Protein AF-A0A534DN62-F1 (afdb_monomer)

Nearest PDB structures (foldseek):
  4f5l-assembly1_B  TM=9.785E-01  e=8.908E-20  Escherichia coli K-12
  8e9c-assembly1_B  TM=9.555E-01  e=5.306E-19  Escherichia coli
  1asg-assembly1_A-2  TM=9.531E-01  e=4.978E-19  Escherichia coli
  1g4v-assembly1_A-2  TM=9.781E-01  e=1.471E-18  Escherichia coli
  2d63-assembly1_A  TM=9.484E-01  e=1.003E-18  Escherichia coli

Sequence (244 aa):
MGAATRRVLPFRRNSAERRAGRRSPRLAALRKQRGVSGMFERLETVIPDPILGLMAAFRADPDPRKVDLGVGVYRDDRGETPVLNAVREAERAVLAHQTTKTYVAASGNAAFNEAIERLVLGDQHEARVTARVRTVQAPGGCGALRLGAELIRAAAPDSVVHVSTPTWANHTPLLAGSGLRLERYPYFDPATGGVQFGHMMAALERLPARSVVLLHASCHNPTGADLSQDEWRKLLALVQRRGL

pLDDT: mean 87.13, std 18.83, range [34.72, 98.75]

Structure (mmCIF, N/CA/C/O backbone):
data_AF-A0A534DN62-F1
#
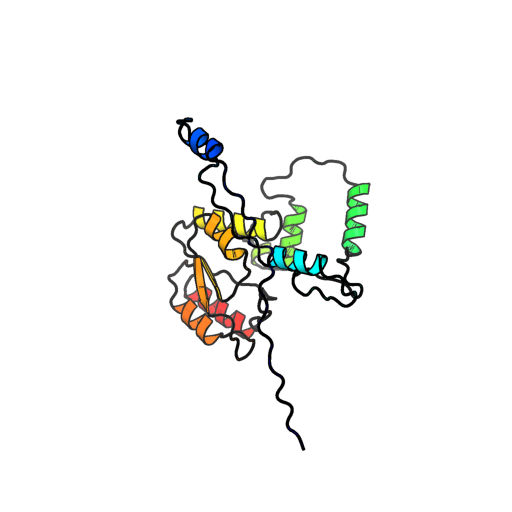_entry.id   AF-A0A534DN62-F1
#
loop_
_atom_site.group_PDB
_atom_site.id
_atom_site.type_symbol
_atom_site.label_atom_id
_atom_site.label_alt_id
_atom_site.label_comp_id
_atom_site.label_asym_id
_atom_site.label_entity_id
_atom_site.label_seq_id
_atom_site.pdbx_PDB_ins_code
_atom_site.Cartn_x
_atom_site.Cartn_y
_atom_site.Cartn_z
_atom_site.occupancy
_atom_site.B_iso_or_equiv
_atom_site.auth_seq_id
_atom_site.auth_comp_id
_atom_site.auth_asym_id
_atom_site.auth_atom_id
_atom_site.pdbx_PDB_model_num
ATOM 1 N N . MET A 1 1 ? 10.958 -59.336 20.291 1.00 41.91 1 MET A N 1
ATOM 2 C CA . MET A 1 1 ? 11.125 -58.443 19.120 1.00 41.91 1 MET A CA 1
ATOM 3 C C . MET A 1 1 ? 10.429 -57.135 19.474 1.00 41.91 1 MET A C 1
ATOM 5 O O . MET A 1 1 ? 9.217 -57.107 19.478 1.00 41.91 1 MET A O 1
ATOM 9 N N . GLY A 1 2 ? 11.050 -56.090 20.010 1.00 35.78 2 GLY A N 1
ATOM 10 C CA . GLY A 1 2 ? 12.324 -55.463 19.664 1.00 35.78 2 GLY A CA 1
ATOM 11 C C . GLY A 1 2 ? 12.028 -54.001 19.295 1.00 35.78 2 GLY A C 1
ATOM 12 O O . GLY A 1 2 ? 12.198 -53.619 18.146 1.00 35.78 2 GLY A O 1
ATOM 13 N N . ALA A 1 3 ? 11.474 -53.229 20.240 1.00 36.41 3 ALA A N 1
ATOM 14 C CA . ALA A 1 3 ? 11.080 -51.834 20.049 1.00 36.41 3 ALA A CA 1
ATOM 15 C C . ALA A 1 3 ? 12.319 -50.922 20.054 1.00 36.41 3 ALA A C 1
ATOM 17 O O . ALA A 1 3 ? 13.006 -50.806 21.067 1.00 36.41 3 ALA A O 1
ATOM 18 N N . ALA A 1 4 ? 12.613 -50.284 18.920 1.00 37.09 4 ALA A N 1
ATOM 19 C CA . ALA A 1 4 ? 13.722 -49.345 18.785 1.00 37.09 4 ALA A CA 1
ATOM 20 C C . ALA A 1 4 ? 13.261 -47.915 19.112 1.00 37.09 4 ALA A C 1
ATOM 22 O O . ALA A 1 4 ? 12.704 -47.203 18.278 1.00 37.0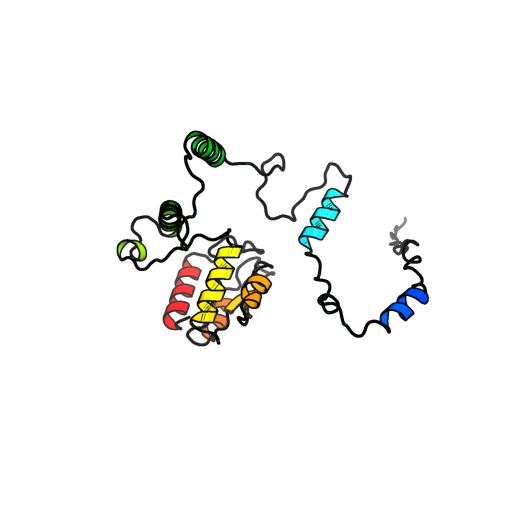9 4 ALA A O 1
ATOM 23 N N . THR A 1 5 ? 13.520 -47.484 20.342 1.00 39.41 5 THR A N 1
ATOM 24 C CA . THR A 1 5 ? 13.453 -46.088 20.781 1.00 39.41 5 THR A CA 1
ATOM 25 C C . THR A 1 5 ? 14.612 -45.296 20.165 1.00 39.41 5 THR A C 1
ATOM 27 O O . THR A 1 5 ? 15.773 -45.463 20.539 1.00 39.41 5 THR A O 1
ATOM 30 N N . ARG A 1 6 ? 14.325 -44.400 19.210 1.00 39.69 6 ARG A N 1
ATOM 31 C CA . ARG A 1 6 ? 15.310 -43.415 18.729 1.00 39.69 6 ARG A CA 1
ATOM 32 C C . ARG A 1 6 ? 15.545 -42.361 19.816 1.00 39.69 6 ARG A C 1
ATOM 34 O O . ARG A 1 6 ? 14.711 -41.490 20.040 1.00 39.69 6 ARG A O 1
ATOM 41 N N . ARG A 1 7 ? 16.701 -42.437 20.482 1.00 36.94 7 ARG A N 1
ATOM 42 C CA . ARG A 1 7 ? 17.241 -41.360 21.326 1.00 36.94 7 ARG A CA 1
ATOM 43 C C . ARG A 1 7 ? 17.578 -40.148 20.454 1.00 36.94 7 ARG A C 1
ATOM 45 O O . ARG A 1 7 ? 18.418 -40.244 19.563 1.00 36.94 7 ARG A O 1
ATOM 52 N N . VAL A 1 8 ? 16.961 -39.007 20.748 1.00 38.72 8 VAL A N 1
ATOM 53 C CA . VAL A 1 8 ? 17.403 -37.696 20.261 1.00 38.72 8 VAL A CA 1
ATOM 54 C C . VAL A 1 8 ? 18.691 -37.338 21.008 1.00 38.72 8 VAL A C 1
ATOM 56 O O . VAL A 1 8 ? 18.701 -37.232 22.234 1.00 38.72 8 VAL A O 1
ATOM 59 N N . LEU A 1 9 ? 19.797 -37.220 20.276 1.00 36.78 9 LEU A N 1
ATOM 60 C CA . LEU A 1 9 ? 21.080 -36.752 20.802 1.00 36.78 9 LEU A CA 1
ATOM 61 C C . LEU A 1 9 ? 20.993 -35.245 21.111 1.00 36.78 9 LEU A C 1
ATOM 63 O O . LEU A 1 9 ? 20.471 -34.497 20.282 1.00 36.78 9 LEU A O 1
ATOM 67 N N . PRO A 1 10 ? 21.517 -34.761 22.251 1.00 35.59 10 PRO A N 1
ATOM 68 C CA . PRO A 1 10 ? 21.567 -33.334 22.522 1.00 35.59 10 PRO A CA 1
ATOM 69 C C . PRO A 1 10 ? 22.575 -32.652 21.591 1.00 35.59 10 PRO A C 1
ATOM 71 O O . PRO A 1 10 ? 23.700 -33.120 21.395 1.00 35.59 10 PRO A O 1
ATOM 74 N N . PHE A 1 11 ? 22.153 -31.517 21.039 1.00 36.84 11 PHE A N 1
ATOM 75 C CA . PHE A 1 11 ? 22.944 -30.620 20.205 1.00 36.84 11 PHE A CA 1
ATOM 76 C C . PHE A 1 11 ? 24.218 -30.203 20.963 1.00 36.84 11 PHE A C 1
ATOM 78 O O . PHE A 1 11 ? 24.162 -29.464 21.950 1.00 36.84 11 PHE A O 1
ATOM 85 N N . ARG A 1 12 ? 25.389 -30.693 20.536 1.00 38.22 12 ARG A N 1
ATOM 86 C CA . ARG A 1 12 ? 26.675 -30.210 21.055 1.00 38.22 12 ARG A CA 1
ATOM 87 C C . ARG A 1 12 ? 26.867 -28.773 20.573 1.00 38.22 12 ARG A C 1
ATOM 89 O O . ARG A 1 12 ? 27.006 -28.539 19.376 1.00 38.22 12 ARG A O 1
ATOM 96 N N . ARG A 1 13 ? 26.892 -27.814 21.505 1.00 39.22 13 ARG A N 1
ATOM 97 C CA . ARG A 1 13 ? 27.340 -26.444 21.221 1.00 39.22 13 ARG A CA 1
ATOM 98 C C . ARG A 1 13 ? 28.751 -26.499 20.643 1.00 39.22 13 ARG A C 1
ATOM 100 O O . ARG A 1 13 ? 29.658 -27.063 21.253 1.00 39.22 13 ARG A O 1
ATOM 107 N N . ASN A 1 14 ? 28.899 -25.928 19.456 1.00 34.72 14 ASN A N 1
ATOM 108 C CA . ASN A 1 14 ? 30.157 -25.846 18.740 1.00 34.72 14 ASN A CA 1
ATOM 109 C C . ASN A 1 14 ? 31.134 -24.947 19.521 1.00 34.72 14 ASN A C 1
ATOM 111 O O . ASN A 1 14 ? 30.770 -23.869 19.987 1.00 34.72 14 ASN A O 1
ATOM 115 N N . SER A 1 15 ? 32.381 -25.383 19.665 1.00 42.16 15 SER A N 1
ATOM 116 C CA . SER A 1 15 ? 33.434 -24.791 20.509 1.00 42.16 15 SER A CA 1
ATOM 117 C C . SER A 1 15 ? 33.968 -23.430 20.020 1.00 42.16 15 SER A C 1
ATOM 119 O O . SER A 1 15 ? 35.024 -22.985 20.469 1.00 42.16 15 SER A O 1
ATOM 121 N N . ALA A 1 16 ? 33.267 -22.764 19.101 1.00 37.16 16 ALA A N 1
ATOM 122 C CA . ALA A 1 16 ? 33.703 -21.543 18.423 1.00 37.16 16 ALA A CA 1
ATOM 123 C C . ALA A 1 16 ? 33.293 -20.234 19.136 1.00 37.16 16 ALA A C 1
ATOM 125 O O . ALA A 1 16 ? 33.710 -19.160 18.718 1.00 37.16 16 ALA A O 1
ATOM 126 N N . GLU A 1 17 ? 32.556 -20.295 20.252 1.00 35.62 17 GLU A N 1
ATOM 127 C CA . GLU A 1 17 ? 32.151 -19.106 21.034 1.00 35.62 17 GLU A CA 1
ATOM 128 C C . GLU A 1 17 ? 33.165 -18.672 22.119 1.00 35.62 17 GLU A C 1
ATOM 130 O O . GLU A 1 17 ? 32.916 -17.733 22.872 1.00 35.62 17 GLU A O 1
ATOM 135 N N . ARG A 1 18 ? 34.349 -19.297 22.215 1.00 38.47 18 ARG A N 1
ATOM 136 C CA . ARG A 1 18 ? 35.359 -18.977 23.255 1.00 38.47 18 ARG A CA 1
ATOM 137 C C . ARG A 1 18 ? 36.477 -18.013 22.833 1.00 38.47 18 ARG A C 1
ATOM 139 O O . ARG A 1 18 ? 37.478 -17.897 23.538 1.00 38.47 18 ARG A O 1
ATOM 146 N N . ARG A 1 19 ? 36.327 -17.272 21.732 1.00 38.78 19 ARG A N 1
ATOM 147 C CA . ARG A 1 19 ? 37.253 -16.180 21.360 1.00 38.78 19 ARG A CA 1
ATOM 148 C C . ARG A 1 19 ? 36.528 -14.868 21.043 1.00 38.78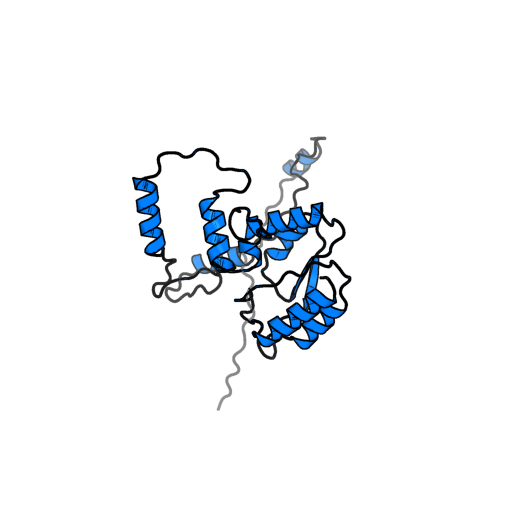 19 ARG A C 1
ATOM 150 O O . ARG A 1 19 ? 36.845 -14.191 20.074 1.00 38.78 19 ARG A O 1
ATOM 157 N N . ALA A 1 20 ? 35.601 -14.460 21.907 1.00 40.94 20 ALA A N 1
ATOM 158 C CA . ALA A 1 20 ? 35.275 -13.042 22.036 1.00 40.94 20 ALA A CA 1
ATOM 159 C C . ALA A 1 20 ? 36.461 -12.348 22.730 1.00 40.94 20 ALA A C 1
ATOM 161 O O . ALA A 1 20 ? 36.828 -12.688 23.856 1.00 40.94 20 ALA A O 1
ATOM 162 N N . GLY A 1 21 ? 37.128 -11.451 22.004 1.00 41.44 21 GLY A N 1
ATOM 163 C CA . GLY A 1 21 ? 38.410 -10.864 22.374 1.00 41.44 21 GLY A CA 1
ATOM 164 C C . GLY A 1 21 ? 38.452 -10.285 23.789 1.00 41.44 21 GLY A C 1
ATOM 165 O O . GLY A 1 21 ? 37.621 -9.463 24.178 1.00 41.44 21 GLY A O 1
ATOM 166 N N . ARG A 1 22 ? 39.497 -10.658 24.538 1.00 45.94 22 ARG A N 1
ATOM 167 C CA . ARG A 1 22 ? 39.971 -9.873 25.681 1.00 45.94 22 ARG A CA 1
ATOM 168 C C . ARG A 1 22 ? 40.237 -8.454 25.179 1.00 45.94 22 ARG A C 1
ATOM 170 O O . ARG A 1 22 ? 41.201 -8.221 24.452 1.00 45.94 22 ARG A O 1
ATOM 177 N N . ARG A 1 23 ? 39.361 -7.512 25.533 1.00 52.47 23 ARG A N 1
ATOM 178 C CA . ARG A 1 23 ? 39.570 -6.086 25.272 1.00 52.47 23 ARG A CA 1
ATOM 179 C C . ARG A 1 23 ? 40.866 -5.673 25.963 1.00 52.47 23 ARG A C 1
ATOM 181 O O . ARG A 1 23 ? 40.985 -5.796 27.179 1.00 52.47 23 ARG A O 1
ATOM 188 N N . SER A 1 24 ? 41.843 -5.224 25.179 1.00 43.69 24 SER A N 1
ATOM 189 C CA . SER A 1 24 ? 43.114 -4.739 25.711 1.00 43.69 24 SER A CA 1
ATOM 190 C C . SER A 1 24 ? 42.849 -3.537 26.638 1.00 43.69 24 SER A C 1
ATOM 192 O O . SER A 1 24 ? 42.167 -2.601 26.204 1.00 43.69 24 SER A O 1
ATOM 194 N N . PRO A 1 25 ? 43.366 -3.511 27.883 1.00 50.53 25 PRO A N 1
ATOM 195 C CA . PRO A 1 25 ? 43.133 -2.422 28.844 1.00 50.53 25 PRO A CA 1
ATOM 196 C C . PRO A 1 25 ? 43.509 -1.032 28.305 1.00 50.53 25 PRO A C 1
ATOM 198 O O . PRO A 1 25 ? 42.942 -0.022 28.718 1.00 50.53 25 PRO A O 1
ATOM 201 N N . ARG A 1 26 ? 44.415 -0.980 27.316 1.00 50.12 26 ARG A N 1
ATOM 202 C CA . ARG A 1 26 ? 44.826 0.249 26.622 1.00 50.12 26 ARG A CA 1
ATOM 203 C C . ARG A 1 26 ? 43.688 0.948 25.867 1.00 50.12 26 ARG A C 1
ATOM 205 O O . ARG A 1 26 ? 43.660 2.173 25.845 1.00 50.12 26 ARG A O 1
ATOM 212 N N . LEU A 1 27 ? 42.724 0.213 25.303 1.00 47.94 27 LEU A N 1
ATOM 213 C CA . LEU A 1 27 ? 41.587 0.809 24.577 1.00 47.94 27 LEU A CA 1
ATOM 214 C C . LEU A 1 27 ? 40.534 1.407 25.522 1.00 47.94 27 LEU A C 1
ATOM 216 O O . LEU A 1 27 ? 39.887 2.393 25.178 1.00 47.94 27 LEU A O 1
ATOM 220 N N . ALA A 1 28 ? 40.382 0.848 26.726 1.00 48.62 28 ALA A N 1
ATOM 221 C CA . ALA A 1 28 ? 39.484 1.397 27.741 1.00 48.62 28 ALA A CA 1
ATOM 222 C C . ALA A 1 28 ? 40.024 2.714 28.331 1.00 48.62 28 ALA A C 1
ATOM 224 O O . ALA A 1 28 ? 39.246 3.630 28.596 1.00 48.62 28 ALA A O 1
ATOM 225 N N . ALA A 1 29 ? 41.349 2.835 28.475 1.00 47.47 29 ALA A N 1
ATOM 226 C CA . ALA A 1 29 ? 42.005 4.040 28.986 1.00 47.47 29 ALA A CA 1
ATOM 227 C C . ALA A 1 29 ? 41.921 5.236 28.013 1.00 47.47 29 ALA A C 1
ATOM 229 O O . ALA A 1 29 ? 41.695 6.363 28.446 1.00 47.47 29 ALA A O 1
ATOM 230 N N . LEU A 1 30 ? 41.989 4.992 26.699 1.00 49.41 30 LEU A N 1
ATOM 231 C CA . LEU A 1 30 ? 41.827 6.026 25.662 1.00 49.41 30 LEU A CA 1
ATOM 232 C C . LEU A 1 30 ? 40.415 6.635 25.607 1.00 49.41 30 LEU A C 1
ATOM 234 O O . LEU A 1 30 ? 40.235 7.741 25.102 1.00 49.41 30 LEU A O 1
ATOM 238 N N . ARG A 1 31 ? 39.413 5.941 26.154 1.00 52.34 31 ARG A N 1
ATOM 239 C CA . ARG A 1 31 ? 38.008 6.370 26.148 1.00 52.34 31 ARG A CA 1
ATOM 240 C C . ARG A 1 31 ? 37.691 7.433 27.208 1.00 52.34 31 ARG A C 1
ATOM 242 O O . ARG A 1 31 ? 36.692 8.128 27.087 1.00 52.34 31 ARG A O 1
ATOM 249 N N . LYS A 1 32 ? 38.540 7.572 28.236 1.00 50.38 32 LYS A N 1
ATOM 250 C CA . LYS A 1 32 ? 38.364 8.536 29.341 1.00 50.38 32 LYS A CA 1
ATOM 251 C C . LYS A 1 32 ? 39.033 9.899 29.106 1.00 50.38 32 LYS A C 1
ATOM 253 O O . LYS A 1 32 ? 38.843 10.791 29.921 1.00 50.38 32 LYS A O 1
ATOM 258 N N . GLN A 1 33 ? 39.799 10.071 28.024 1.00 54.38 33 GLN A N 1
ATOM 259 C CA . GLN A 1 33 ? 40.615 11.275 27.781 1.00 54.38 33 GLN A CA 1
ATOM 260 C C . GLN A 1 33 ? 40.150 12.169 26.622 1.00 54.38 33 GLN A C 1
ATOM 262 O O . GLN A 1 33 ? 40.827 13.137 26.288 1.00 54.38 33 GLN A O 1
ATOM 267 N N . ARG A 1 34 ? 38.986 11.911 26.019 1.00 57.47 34 ARG A N 1
ATOM 268 C CA . ARG A 1 34 ? 38.394 12.821 25.029 1.00 57.47 34 ARG A CA 1
ATOM 269 C C . ARG A 1 34 ? 37.055 13.310 25.559 1.00 57.47 34 ARG A C 1
ATOM 271 O O . ARG A 1 34 ? 36.060 12.605 25.470 1.00 57.47 34 ARG A O 1
ATOM 278 N N . GLY A 1 35 ? 37.042 14.516 26.126 1.00 56.56 35 GLY A N 1
ATOM 279 C CA . GLY A 1 35 ? 35.844 15.220 26.607 1.00 56.56 35 GLY A CA 1
ATOM 280 C C . GLY A 1 35 ? 34.878 15.657 25.499 1.00 56.56 35 GLY A C 1
ATOM 281 O O . GLY A 1 35 ? 34.189 16.657 25.646 1.00 56.56 35 GLY A O 1
ATOM 282 N N . VAL A 1 36 ? 34.837 14.930 24.384 1.00 61.31 36 VAL A N 1
ATOM 283 C CA . VAL A 1 36 ? 33.903 15.140 23.284 1.00 61.31 36 VAL A CA 1
ATOM 284 C C . VAL A 1 36 ? 33.367 13.763 22.931 1.00 61.31 36 VAL A C 1
ATOM 286 O O . VAL A 1 36 ? 34.068 12.964 22.313 1.00 61.31 36 VAL A O 1
ATOM 289 N N . SER A 1 37 ? 32.144 13.476 23.374 1.00 71.44 37 SER A N 1
ATOM 290 C CA . SER A 1 37 ? 31.406 12.320 22.874 1.00 71.44 37 SER A CA 1
ATOM 291 C C . SER A 1 37 ? 31.232 12.519 21.370 1.00 71.44 37 SER A C 1
ATOM 293 O O . SER A 1 37 ? 30.656 13.521 20.943 1.00 71.44 37 SER A O 1
ATOM 295 N N . GLY A 1 38 ? 31.812 11.633 20.561 1.00 79.12 38 GLY A N 1
ATOM 296 C CA . GLY A 1 38 ? 31.663 11.699 19.112 1.00 79.12 38 GLY A CA 1
ATOM 297 C C . GLY A 1 38 ? 30.186 11.606 18.721 1.00 79.12 38 GLY A C 1
ATOM 298 O O . GLY A 1 38 ? 29.433 10.849 19.329 1.00 79.12 38 GLY A O 1
ATOM 299 N N . MET A 1 39 ? 29.781 12.344 17.681 1.00 86.81 39 MET A N 1
ATOM 300 C CA . MET A 1 39 ? 28.395 12.432 17.180 1.00 86.81 39 MET A CA 1
ATOM 301 C C . MET A 1 39 ? 27.665 11.075 17.096 1.00 86.81 39 MET A C 1
ATOM 303 O O . MET A 1 39 ? 26.461 11.007 17.325 1.00 86.81 39 MET A O 1
ATOM 307 N N . PHE A 1 40 ? 28.390 9.990 16.806 1.00 91.38 40 PHE A N 1
ATOM 308 C CA . PHE A 1 40 ? 27.837 8.654 16.569 1.00 91.38 40 PHE A CA 1
ATOM 309 C C . PHE A 1 40 ? 27.877 7.699 17.772 1.00 91.38 40 PHE A C 1
ATOM 311 O O . PHE A 1 40 ? 27.417 6.567 17.664 1.00 91.38 40 PHE A O 1
ATOM 318 N N . GLU A 1 41 ? 28.396 8.110 18.931 1.00 89.81 41 GLU A N 1
ATOM 319 C CA . GLU A 1 41 ? 28.552 7.218 20.095 1.00 89.81 41 GLU A CA 1
ATOM 320 C C . GLU A 1 41 ? 27.227 6.793 20.745 1.00 89.81 41 GLU A C 1
ATOM 322 O O . GLU A 1 41 ? 27.205 5.844 21.528 1.00 89.81 41 GLU A O 1
ATOM 327 N N . ARG A 1 42 ? 26.134 7.496 20.426 1.00 86.81 42 ARG A N 1
ATOM 328 C CA . ARG A 1 42 ? 24.774 7.205 20.903 1.00 86.81 42 ARG A CA 1
ATOM 329 C C . ARG A 1 42 ? 23.943 6.397 19.908 1.00 86.81 42 ARG A C 1
ATOM 331 O O . ARG A 1 42 ? 22.785 6.118 20.197 1.00 86.81 42 ARG A O 1
ATOM 338 N N . LEU A 1 43 ? 24.492 6.067 18.737 1.00 87.81 43 LEU A N 1
ATOM 339 C CA . LEU A 1 43 ? 23.770 5.263 17.759 1.00 87.81 43 LEU A CA 1
ATOM 340 C C . LEU A 1 43 ? 23.660 3.823 18.260 1.00 87.81 43 LEU A C 1
ATOM 342 O O . LEU A 1 43 ? 24.663 3.138 18.461 1.00 87.81 43 LEU A O 1
ATOM 346 N N . GLU A 1 44 ? 22.428 3.370 18.446 1.00 86.44 44 GLU A N 1
ATOM 347 C CA . GLU A 1 44 ? 22.132 1.975 18.744 1.00 86.44 44 GLU A CA 1
ATOM 348 C C . GLU A 1 44 ? 22.254 1.131 17.471 1.00 86.44 44 GLU A C 1
ATOM 350 O O . GLU A 1 44 ? 21.945 1.581 16.364 1.00 86.44 44 GLU A O 1
ATOM 355 N N . THR A 1 45 ? 22.708 -0.116 17.605 1.00 84.69 45 THR A N 1
ATOM 356 C CA . THR A 1 45 ? 22.689 -1.054 16.481 1.00 84.69 45 THR A CA 1
ATOM 357 C C . THR A 1 45 ? 21.244 -1.410 16.151 1.00 84.69 45 THR A C 1
ATOM 359 O O . THR A 1 45 ? 20.534 -1.958 16.993 1.00 84.69 45 THR A O 1
ATOM 362 N N . VAL A 1 46 ? 20.827 -1.142 14.917 1.00 80.94 46 VAL A N 1
ATOM 363 C CA . VAL A 1 46 ? 19.511 -1.543 14.410 1.00 80.94 46 VAL A CA 1
ATOM 364 C C . VAL A 1 46 ? 19.425 -3.069 14.352 1.00 80.94 46 VAL A C 1
ATOM 366 O O . VAL A 1 46 ? 20.382 -3.738 13.954 1.00 80.94 46 VAL A O 1
ATOM 369 N N . ILE A 1 47 ? 18.277 -3.620 14.752 1.00 76.88 47 ILE A N 1
ATOM 370 C CA . ILE A 1 47 ? 17.992 -5.053 14.629 1.00 76.88 47 ILE A CA 1
ATOM 371 C C . ILE A 1 47 ? 18.026 -5.414 13.134 1.00 76.88 47 ILE A C 1
ATOM 373 O O . ILE A 1 47 ? 17.292 -4.794 12.360 1.00 76.88 47 ILE A O 1
ATOM 377 N N . PRO A 1 48 ? 18.857 -6.381 12.702 1.00 76.75 48 PRO A N 1
ATOM 378 C CA . PRO A 1 48 ? 18.903 -6.790 11.305 1.00 76.75 48 PRO A CA 1
ATOM 379 C C . PRO A 1 48 ? 17.542 -7.289 10.817 1.00 76.75 48 PRO A C 1
ATOM 381 O O . PRO A 1 48 ? 16.854 -8.017 11.533 1.00 76.75 48 PRO A O 1
ATOM 384 N N . ASP A 1 49 ? 17.181 -6.932 9.586 1.00 79.44 49 ASP A N 1
ATOM 385 C CA . ASP A 1 49 ? 15.961 -7.420 8.944 1.00 79.44 49 ASP A CA 1
ATOM 386 C C . ASP A 1 49 ? 16.004 -8.964 8.836 1.00 79.44 49 ASP A C 1
ATOM 388 O O . ASP A 1 49 ? 16.937 -9.508 8.226 1.00 79.44 49 ASP A O 1
ATOM 392 N N . PRO A 1 50 ? 15.018 -9.688 9.404 1.00 82.69 50 PRO A N 1
ATOM 393 C CA . PRO A 1 50 ? 14.951 -11.145 9.324 1.00 82.69 50 PRO A CA 1
ATOM 394 C C . PRO A 1 50 ? 14.998 -11.694 7.890 1.00 82.69 50 PRO A C 1
ATOM 396 O O . PRO A 1 50 ? 15.583 -12.756 7.668 1.00 82.69 50 PRO A O 1
ATOM 399 N N . ILE A 1 51 ? 14.443 -10.972 6.909 1.00 83.69 51 ILE A N 1
ATOM 400 C CA . ILE A 1 51 ? 14.459 -11.360 5.492 1.00 83.69 51 ILE A CA 1
ATOM 401 C C . ILE A 1 51 ? 15.893 -11.343 4.959 1.00 83.69 51 ILE A C 1
ATOM 403 O O . ILE A 1 51 ? 16.309 -12.286 4.288 1.00 83.69 51 ILE A O 1
ATOM 407 N N . LEU A 1 52 ? 16.692 -10.326 5.301 1.00 82.94 52 LEU A N 1
ATOM 408 C CA . LEU A 1 52 ? 18.096 -10.257 4.877 1.00 82.94 52 LEU A CA 1
ATOM 409 C C . LEU A 1 52 ? 18.925 -11.404 5.469 1.00 82.94 52 LEU A C 1
ATOM 411 O O . LEU A 1 52 ? 19.786 -11.965 4.785 1.00 82.94 52 LEU A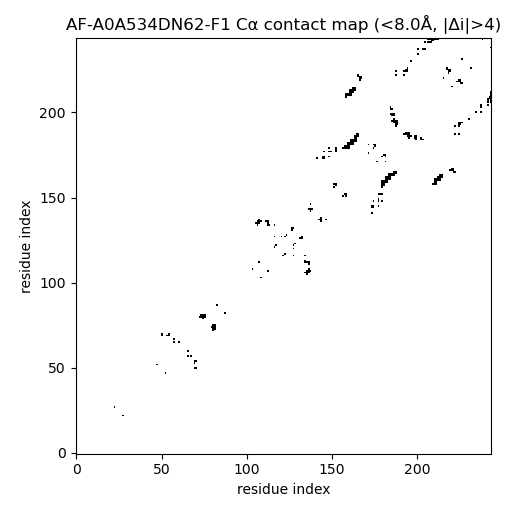 O 1
ATOM 415 N N . GLY A 1 53 ? 18.642 -11.781 6.720 1.00 85.44 53 GLY A N 1
ATOM 416 C CA . GLY A 1 53 ? 19.238 -12.957 7.354 1.00 85.44 53 GLY A CA 1
ATOM 417 C C . GLY A 1 53 ? 18.890 -14.251 6.613 1.00 85.44 53 GLY A C 1
ATOM 418 O O . GLY A 1 53 ? 19.781 -15.043 6.301 1.00 85.44 53 GLY A O 1
ATOM 419 N N . LEU A 1 54 ? 17.615 -14.429 6.258 1.00 88.88 54 LEU A N 1
ATOM 420 C CA . LEU A 1 54 ? 17.143 -15.583 5.492 1.00 88.88 54 LEU A CA 1
ATOM 421 C C . LEU A 1 54 ? 17.782 -15.648 4.095 1.00 88.88 54 LEU A C 1
ATOM 423 O O . LEU A 1 54 ? 18.246 -16.709 3.688 1.00 88.88 54 LEU A O 1
ATOM 427 N N . MET A 1 55 ? 17.906 -14.516 3.396 1.00 88.12 55 MET A N 1
ATOM 428 C CA . MET A 1 55 ? 18.598 -14.435 2.102 1.00 88.12 55 MET A CA 1
ATOM 429 C C . MET A 1 55 ? 20.077 -14.826 2.202 1.00 88.12 55 MET A C 1
ATOM 431 O O . MET A 1 55 ? 20.629 -15.453 1.296 1.00 88.12 55 MET A O 1
ATOM 435 N N . ALA A 1 56 ? 20.759 -14.433 3.281 1.00 88.62 56 ALA A N 1
ATOM 436 C CA . ALA A 1 56 ? 22.146 -14.825 3.512 1.00 88.62 56 ALA A CA 1
ATOM 437 C C . ALA A 1 56 ? 22.267 -16.336 3.764 1.00 88.62 56 ALA A C 1
ATOM 439 O O . ALA A 1 56 ? 23.120 -16.977 3.151 1.00 88.62 56 ALA A O 1
ATOM 440 N N . ALA A 1 57 ? 21.382 -16.903 4.589 1.00 90.88 57 ALA A N 1
ATOM 441 C CA . ALA A 1 57 ? 21.330 -18.340 4.844 1.00 90.88 57 ALA A CA 1
ATOM 442 C C . ALA A 1 57 ? 21.033 -19.136 3.562 1.00 90.88 57 ALA A C 1
ATOM 444 O O . ALA A 1 57 ? 21.773 -20.061 3.237 1.00 90.88 57 ALA A O 1
ATOM 445 N N . PHE A 1 58 ? 20.034 -18.716 2.777 1.00 91.62 58 PHE A N 1
ATOM 446 C CA . PHE A 1 58 ? 19.703 -19.334 1.493 1.00 91.62 58 PHE A CA 1
ATOM 447 C C . PHE A 1 58 ? 20.886 -19.308 0.518 1.00 91.62 58 PHE A C 1
ATOM 449 O O . PHE A 1 58 ? 21.182 -20.305 -0.137 1.00 91.62 58 PHE A O 1
ATOM 456 N N . ARG A 1 59 ? 21.614 -18.186 0.421 1.00 90.88 59 ARG A N 1
ATOM 457 C CA . ARG A 1 59 ? 22.808 -18.101 -0.438 1.00 90.88 59 ARG A CA 1
ATOM 458 C C . ARG A 1 59 ? 23.932 -19.030 0.017 1.00 90.88 59 ARG A C 1
ATOM 460 O O . ARG A 1 59 ? 24.600 -19.593 -0.843 1.00 90.88 59 ARG A O 1
ATOM 467 N N . ALA A 1 60 ? 24.122 -19.189 1.325 1.00 94.94 60 ALA A N 1
ATOM 468 C CA . ALA A 1 60 ? 25.169 -20.032 1.899 1.00 94.94 60 ALA A CA 1
ATOM 469 C C . ALA A 1 60 ? 24.866 -21.540 1.825 1.00 94.94 60 ALA A C 1
ATOM 471 O O . ALA A 1 60 ? 25.792 -22.340 1.937 1.00 94.94 60 ALA A O 1
ATOM 472 N N . ASP A 1 61 ? 23.603 -21.931 1.642 1.00 95.75 61 ASP A N 1
ATOM 473 C CA . ASP A 1 61 ? 23.205 -23.335 1.526 1.00 95.75 61 ASP A CA 1
ATOM 474 C C . ASP A 1 61 ? 23.715 -23.950 0.201 1.00 95.75 61 ASP A C 1
ATOM 476 O O . ASP A 1 61 ? 23.396 -23.424 -0.870 1.00 95.75 61 ASP A O 1
ATOM 480 N N . PRO A 1 62 ? 24.525 -25.026 0.226 1.00 96.12 62 PRO A N 1
ATOM 481 C CA . PRO A 1 62 ? 25.049 -25.649 -0.985 1.00 96.12 62 PRO A CA 1
ATOM 482 C C . PRO A 1 62 ? 24.082 -26.644 -1.650 1.00 96.12 62 PRO A C 1
ATOM 484 O O . PRO A 1 62 ? 24.414 -27.133 -2.729 1.00 96.12 62 PRO A O 1
ATOM 487 N N . ASP A 1 63 ? 22.935 -26.991 -1.046 1.00 96.56 63 ASP A N 1
ATOM 488 C CA . ASP A 1 63 ? 22.013 -27.972 -1.637 1.00 96.56 63 ASP A CA 1
ATOM 489 C C . ASP A 1 63 ? 21.451 -27.431 -2.968 1.00 96.56 63 ASP A C 1
ATOM 491 O O . ASP A 1 63 ? 20.789 -26.389 -2.978 1.00 96.56 63 ASP A O 1
ATOM 495 N N . PRO A 1 64 ? 21.663 -28.120 -4.106 1.00 92.75 64 PRO A N 1
ATOM 496 C CA . PRO A 1 64 ? 21.159 -27.675 -5.406 1.00 92.75 64 PRO A CA 1
ATOM 497 C C . PRO A 1 64 ? 19.625 -27.694 -5.512 1.00 92.75 64 PRO A C 1
ATOM 499 O O . PRO A 1 64 ? 19.079 -27.189 -6.488 1.00 92.75 64 PRO A O 1
ATOM 502 N N . ARG A 1 65 ? 18.919 -28.274 -4.534 1.00 93.12 65 ARG A N 1
ATOM 503 C CA . ARG A 1 65 ? 17.451 -28.359 -4.478 1.00 93.12 65 ARG A CA 1
ATOM 504 C C . ARG A 1 65 ? 16.834 -27.328 -3.531 1.00 93.12 65 ARG A C 1
ATOM 506 O O . ARG A 1 65 ? 15.635 -27.399 -3.264 1.00 93.12 65 ARG A O 1
ATOM 513 N N . LYS A 1 66 ? 17.630 -26.409 -2.975 1.00 92.25 66 LYS A N 1
ATOM 514 C CA . LYS A 1 66 ? 17.127 -25.345 -2.100 1.00 92.25 66 LYS A CA 1
ATOM 515 C C . LYS A 1 66 ? 16.100 -24.474 -2.830 1.00 92.25 66 LYS A C 1
ATOM 517 O O . LYS A 1 66 ? 16.275 -24.135 -3.998 1.00 92.25 66 LYS A O 1
ATOM 522 N N . VAL A 1 67 ? 15.056 -24.065 -2.115 1.00 89.38 67 VAL A N 1
ATOM 523 C CA . VAL A 1 67 ? 13.988 -23.202 -2.638 1.00 89.38 67 VAL A CA 1
ATOM 524 C C . VAL A 1 67 ? 13.882 -21.953 -1.769 1.00 89.38 67 VAL A C 1
ATOM 526 O O . VAL A 1 67 ? 13.851 -22.050 -0.544 1.00 89.38 67 VAL A O 1
ATOM 529 N N . ASP A 1 68 ? 13.848 -20.780 -2.403 1.00 87.44 68 ASP A N 1
ATOM 530 C CA . ASP A 1 68 ? 13.665 -19.494 -1.725 1.00 87.44 68 ASP A CA 1
ATOM 531 C C . ASP A 1 68 ? 12.193 -19.080 -1.796 1.00 87.44 68 ASP A C 1
ATOM 533 O O . ASP A 1 68 ? 11.706 -18.686 -2.853 1.00 87.44 68 ASP A O 1
ATOM 537 N N . LEU A 1 69 ? 11.501 -19.175 -0.660 1.00 87.94 69 LEU A N 1
ATOM 538 C CA . LEU A 1 69 ? 10.127 -18.692 -0.469 1.00 87.94 69 LEU A CA 1
ATOM 539 C C . LEU A 1 69 ? 10.078 -17.468 0.464 1.00 87.94 69 LEU A C 1
ATOM 541 O O . LEU A 1 69 ? 9.033 -17.161 1.031 1.00 87.94 69 LEU A O 1
ATOM 545 N N . GLY A 1 70 ? 11.221 -16.812 0.697 1.00 84.31 70 GLY A N 1
ATOM 546 C CA . GLY A 1 70 ? 11.338 -15.717 1.659 1.00 84.31 70 GLY A CA 1
ATOM 547 C C . GLY A 1 70 ? 11.110 -14.343 1.039 1.00 84.31 70 GLY A C 1
ATOM 548 O O . GLY A 1 70 ? 10.343 -13.534 1.560 1.00 84.31 70 GLY A O 1
ATOM 549 N N . VAL A 1 71 ? 11.797 -14.053 -0.068 1.00 82.94 71 VAL A N 1
ATOM 550 C CA . VAL A 1 71 ? 11.721 -12.736 -0.715 1.00 82.94 71 VAL A CA 1
ATOM 551 C C . VAL A 1 71 ? 10.459 -12.642 -1.570 1.00 82.94 71 VAL A C 1
ATOM 553 O O . VAL A 1 71 ? 10.312 -13.369 -2.548 1.00 82.94 71 VAL A O 1
ATOM 556 N N . GLY A 1 72 ? 9.580 -11.694 -1.237 1.00 86.62 72 GLY A N 1
ATOM 557 C CA . GLY A 1 72 ? 8.331 -11.423 -1.958 1.00 86.62 72 GLY A CA 1
ATOM 558 C C . GLY A 1 72 ? 8.536 -10.711 -3.298 1.00 86.62 72 GLY A C 1
ATOM 559 O O . GLY A 1 72 ? 8.089 -9.581 -3.471 1.00 86.62 72 GLY A O 1
ATOM 560 N N . VAL A 1 73 ? 9.234 -11.353 -4.232 1.00 90.31 73 VAL A N 1
ATOM 561 C CA . VAL A 1 73 ? 9.405 -10.895 -5.616 1.00 90.31 73 VAL A CA 1
ATOM 562 C C . VAL A 1 73 ? 8.933 -12.007 -6.541 1.00 90.31 73 VAL A C 1
ATOM 564 O O . VAL A 1 73 ? 9.265 -13.171 -6.328 1.00 90.31 73 VAL A O 1
ATOM 567 N N . TYR A 1 74 ? 8.161 -11.644 -7.566 1.00 92.69 74 TYR A N 1
ATOM 568 C CA . TYR A 1 74 ? 7.724 -12.599 -8.577 1.00 92.69 74 TYR A CA 1
ATOM 569 C C . TYR A 1 74 ? 8.933 -13.209 -9.293 1.00 92.69 74 TYR A C 1
ATOM 571 O O . TYR A 1 74 ? 9.821 -12.483 -9.750 1.00 92.69 74 TYR A O 1
ATOM 579 N N . ARG A 1 75 ? 8.938 -14.538 -9.392 1.00 91.38 75 ARG A N 1
ATOM 580 C CA . ARG A 1 75 ? 9.916 -15.305 -10.156 1.00 91.38 75 ARG A CA 1
ATOM 581 C C . ARG A 1 75 ? 9.201 -16.148 -11.198 1.00 91.38 75 ARG A C 1
ATOM 583 O O . ARG A 1 75 ? 8.081 -16.594 -10.957 1.00 91.38 75 ARG A O 1
ATOM 590 N N . ASP A 1 76 ? 9.842 -16.334 -12.340 1.00 91.81 76 ASP A N 1
ATOM 591 C CA . ASP A 1 76 ? 9.358 -17.239 -13.378 1.00 91.81 76 ASP A CA 1
ATOM 592 C C . ASP A 1 76 ? 9.658 -18.713 -13.044 1.00 91.81 76 ASP A C 1
ATOM 594 O O . ASP A 1 76 ? 10.245 -19.035 -12.006 1.00 91.81 76 ASP A O 1
ATOM 598 N N . ASP A 1 77 ? 9.288 -19.620 -13.950 1.00 91.00 77 ASP A N 1
ATOM 599 C CA . ASP A 1 77 ? 9.480 -21.071 -13.796 1.00 91.00 77 ASP A CA 1
ATOM 600 C C . ASP A 1 77 ? 10.962 -21.494 -13.733 1.00 91.00 77 ASP A C 1
ATOM 602 O O . ASP A 1 77 ? 11.273 -22.648 -13.433 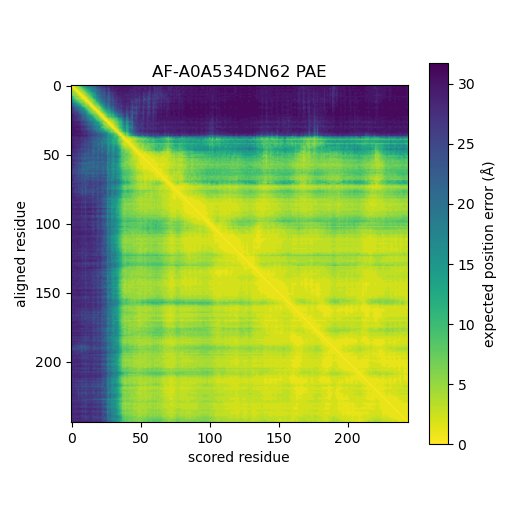1.00 91.00 77 ASP A O 1
ATOM 606 N N . ARG A 1 78 ? 11.894 -20.574 -14.016 1.00 89.44 78 ARG A N 1
ATOM 607 C CA . ARG A 1 78 ? 13.346 -20.776 -13.900 1.00 89.44 78 ARG A CA 1
ATOM 608 C C . ARG A 1 78 ? 13.904 -20.221 -12.589 1.00 89.44 78 ARG A C 1
ATOM 610 O O . ARG A 1 78 ? 15.094 -20.376 -12.322 1.00 89.44 78 ARG A O 1
ATOM 617 N N . GLY A 1 79 ? 13.064 -19.599 -11.761 1.00 87.50 79 GLY A N 1
ATOM 618 C CA . GLY A 1 79 ? 13.462 -18.961 -10.511 1.00 87.50 79 GLY A CA 1
ATOM 619 C C . GLY A 1 79 ? 14.135 -17.598 -10.700 1.00 87.50 79 GLY A C 1
ATOM 620 O O . GLY A 1 79 ? 14.747 -17.098 -9.749 1.00 87.50 79 GLY A O 1
ATOM 621 N N . GLU A 1 80 ? 14.030 -16.999 -11.891 1.00 90.12 80 GLU A N 1
ATOM 622 C CA . GLU A 1 80 ? 14.577 -15.681 -12.221 1.00 90.12 80 GLU A CA 1
ATOM 623 C C . GLU A 1 80 ? 13.527 -14.583 -12.016 1.00 90.12 80 GLU A C 1
ATOM 625 O O . GLU A 1 80 ? 12.331 -14.84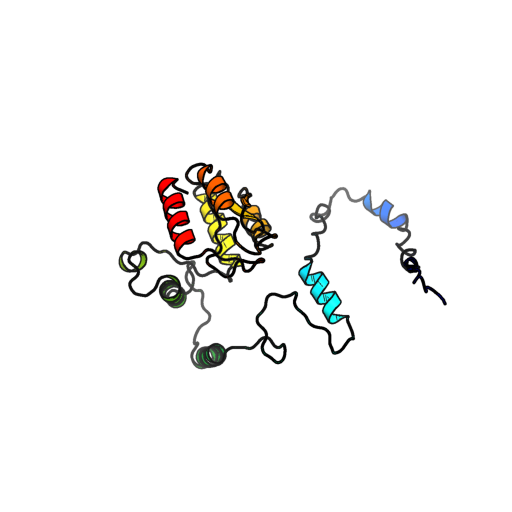4 -12.088 1.00 90.12 80 GLU A O 1
ATOM 630 N N . THR A 1 81 ? 13.953 -13.338 -11.781 1.00 93.19 81 THR A N 1
ATOM 631 C CA . THR A 1 81 ? 13.051 -12.173 -11.758 1.00 93.19 81 THR A CA 1
ATOM 632 C C . THR A 1 81 ? 12.942 -11.596 -13.174 1.00 93.19 81 THR A C 1
ATOM 634 O O . THR A 1 81 ? 13.882 -10.930 -13.622 1.00 93.19 81 THR A O 1
ATOM 637 N N . PRO A 1 82 ? 11.837 -11.817 -13.909 1.00 95.50 82 PRO A N 1
ATOM 638 C CA . PRO A 1 82 ? 11.772 -11.429 -15.309 1.00 95.50 82 PRO A CA 1
ATOM 639 C C . PRO A 1 82 ? 11.560 -9.921 -15.475 1.00 95.50 82 PRO A C 1
ATOM 641 O O . PRO A 1 82 ? 10.764 -9.296 -14.775 1.00 95.50 82 PRO A O 1
ATOM 644 N N . VAL A 1 83 ? 12.208 -9.343 -16.487 1.00 96.81 83 VAL A N 1
ATOM 645 C CA . VAL A 1 83 ? 11.808 -8.038 -17.034 1.00 96.81 83 VAL A CA 1
ATOM 646 C C . VAL A 1 83 ? 10.687 -8.281 -18.041 1.00 96.81 83 VAL A C 1
ATOM 648 O O . VAL A 1 83 ? 10.850 -9.080 -18.964 1.00 96.81 83 VAL A O 1
ATOM 651 N N . LEU A 1 84 ? 9.542 -7.619 -17.881 1.00 96.81 84 LEU A N 1
ATOM 652 C CA . LEU A 1 84 ? 8.402 -7.788 -18.789 1.00 96.81 84 LEU A CA 1
ATOM 653 C C . LEU A 1 84 ? 8.733 -7.262 -20.195 1.00 96.81 84 LEU A C 1
ATOM 655 O O . LEU A 1 84 ? 9.438 -6.264 -20.337 1.00 96.81 84 LEU A O 1
ATOM 659 N N . ASN A 1 85 ? 8.186 -7.882 -21.246 1.00 97.94 85 ASN A N 1
ATOM 660 C CA . ASN A 1 85 ? 8.444 -7.451 -22.630 1.00 97.94 85 ASN A CA 1
ATOM 661 C C . ASN A 1 85 ? 8.037 -5.992 -22.878 1.00 97.94 85 ASN A C 1
ATOM 663 O O . ASN A 1 85 ? 8.825 -5.240 -23.443 1.00 97.94 85 ASN A O 1
ATOM 667 N N . ALA A 1 86 ? 6.886 -5.566 -22.347 1.00 98.19 86 ALA A N 1
ATOM 668 C CA . ALA A 1 86 ? 6.445 -4.173 -22.411 1.00 98.19 86 ALA A CA 1
ATOM 669 C C . ALA A 1 86 ? 7.440 -3.202 -21.743 1.00 98.19 86 ALA A C 1
ATOM 671 O O . ALA A 1 86 ? 7.660 -2.100 -22.239 1.00 98.19 86 ALA A O 1
ATOM 672 N N . VAL A 1 87 ? 8.091 -3.620 -20.648 1.00 98.19 87 VAL A N 1
ATOM 673 C CA . VAL A 1 87 ? 9.136 -2.819 -19.988 1.00 98.19 87 VAL A CA 1
ATOM 674 C C . VAL A 1 87 ? 10.374 -2.734 -20.877 1.00 98.19 87 VAL A C 1
ATOM 676 O O . VAL A 1 87 ? 10.868 -1.635 -21.105 1.00 98.19 87 VAL A O 1
ATOM 679 N N . ARG A 1 88 ? 10.827 -3.852 -21.460 1.00 98.25 88 ARG A N 1
ATOM 680 C CA . ARG A 1 88 ? 11.974 -3.855 -22.389 1.00 98.25 88 ARG A CA 1
ATOM 681 C C . ARG A 1 88 ? 11.738 -2.956 -23.603 1.00 98.25 88 ARG A C 1
ATOM 683 O O . ARG A 1 88 ? 12.649 -2.268 -24.055 1.00 98.25 88 ARG A O 1
ATOM 690 N N . GLU A 1 89 ? 10.534 -2.980 -24.164 1.00 98.44 89 GLU A N 1
ATOM 691 C CA . GLU A 1 89 ? 10.155 -2.119 -25.288 1.00 98.44 89 GLU A CA 1
ATOM 692 C C . GLU A 1 89 ? 10.151 -0.641 -24.891 1.00 98.44 89 GLU A C 1
ATOM 694 O O . GLU A 1 89 ? 10.754 0.178 -25.589 1.00 98.44 89 GLU A O 1
ATOM 699 N N . ALA A 1 90 ? 9.562 -0.308 -23.739 1.00 97.94 90 ALA A N 1
ATOM 700 C CA . ALA A 1 90 ? 9.569 1.050 -23.206 1.00 97.94 90 ALA A CA 1
ATOM 701 C C . ALA A 1 90 ? 10.995 1.556 -22.922 1.00 97.94 90 ALA A C 1
ATOM 703 O O . ALA A 1 90 ? 11.319 2.688 -23.273 1.00 97.94 90 ALA A O 1
ATOM 704 N N . GLU A 1 91 ? 11.873 0.725 -22.353 1.00 98.25 91 GLU A N 1
ATOM 705 C CA . GLU A 1 91 ? 13.280 1.068 -22.110 1.00 98.25 91 GLU A CA 1
ATOM 706 C C . GLU A 1 91 ? 14.024 1.400 -23.410 1.00 98.25 91 GLU A C 1
ATOM 708 O O . GLU A 1 91 ? 14.724 2.413 -23.476 1.00 98.25 91 GLU A O 1
ATOM 713 N N . ARG A 1 92 ? 13.836 0.598 -24.471 1.00 98.38 92 ARG A N 1
ATOM 714 C CA . ARG A 1 92 ? 14.425 0.882 -25.792 1.00 98.38 92 ARG A CA 1
ATOM 715 C C . ARG A 1 92 ? 13.904 2.194 -26.372 1.00 98.38 92 ARG A C 1
ATOM 717 O O . ARG A 1 92 ? 14.697 2.981 -26.881 1.00 98.38 92 ARG A O 1
ATOM 724 N N . ALA A 1 93 ? 12.598 2.444 -26.275 1.00 98.06 93 ALA A N 1
ATOM 725 C CA . ALA A 1 93 ? 11.993 3.679 -26.764 1.00 98.06 93 ALA A CA 1
ATOM 726 C C . ALA A 1 93 ? 12.519 4.908 -26.005 1.00 98.06 93 ALA A C 1
ATOM 728 O O . ALA A 1 93 ? 12.877 5.910 -26.621 1.00 98.06 93 ALA A O 1
ATOM 729 N N . VAL A 1 94 ? 12.636 4.824 -24.675 1.00 97.25 94 VAL A N 1
ATOM 730 C CA . VAL A 1 94 ? 13.220 5.895 -23.856 1.00 97.25 94 VAL A CA 1
ATOM 731 C C . VAL A 1 94 ? 14.668 6.154 -24.262 1.00 97.25 94 VAL A C 1
ATOM 733 O O . VAL A 1 94 ? 15.032 7.309 -24.465 1.00 97.25 94 VAL A O 1
ATOM 736 N N . LEU A 1 95 ? 15.484 5.111 -24.441 1.00 97.69 95 LEU A N 1
ATOM 737 C CA . LEU A 1 95 ? 16.878 5.265 -24.867 1.00 97.69 95 LEU A CA 1
ATOM 738 C C . LEU A 1 95 ? 16.999 5.914 -26.254 1.00 97.69 95 LEU A C 1
ATOM 740 O O . LEU A 1 95 ? 17.880 6.743 -26.463 1.00 97.69 95 LEU A O 1
ATOM 744 N N . ALA A 1 96 ? 16.119 5.550 -27.188 1.00 98.12 96 ALA A N 1
ATOM 745 C CA . ALA A 1 96 ? 16.146 6.062 -28.555 1.00 98.12 96 ALA A CA 1
ATOM 746 C C . ALA A 1 96 ? 15.642 7.512 -28.680 1.00 98.12 96 ALA A C 1
ATOM 748 O O . ALA A 1 96 ? 16.090 8.234 -29.569 1.00 98.12 96 ALA A O 1
ATOM 749 N N . HIS A 1 97 ? 14.704 7.937 -27.825 1.00 97.19 97 HIS A N 1
ATOM 750 C CA . HIS A 1 97 ? 13.958 9.187 -28.020 1.00 97.19 97 HIS A CA 1
ATOM 751 C C . HIS A 1 97 ? 14.134 10.234 -26.915 1.00 97.19 97 HIS A C 1
ATOM 753 O O . HIS A 1 97 ? 13.724 11.381 -27.099 1.00 97.19 97 HIS A O 1
ATOM 759 N N . GLN A 1 98 ? 14.714 9.895 -25.761 1.00 95.75 98 GLN A N 1
ATOM 760 C CA . GLN A 1 98 ? 14.886 10.864 -24.681 1.00 95.75 98 GLN A CA 1
ATOM 761 C C . GLN A 1 98 ? 15.965 11.898 -25.016 1.00 95.75 98 GLN A C 1
ATOM 763 O O . GLN A 1 98 ? 17.146 11.586 -25.115 1.00 95.75 98 GLN A O 1
ATOM 768 N N . THR A 1 99 ? 15.562 13.164 -25.084 1.00 96.75 99 THR A N 1
ATOM 769 C CA . THR A 1 99 ? 16.443 14.293 -25.422 1.00 96.75 99 THR A CA 1
ATOM 770 C C . THR A 1 99 ? 16.922 15.093 -24.209 1.00 96.75 99 THR A C 1
ATOM 772 O O . THR A 1 99 ? 17.794 15.946 -24.340 1.00 96.75 99 THR A O 1
ATOM 775 N N . THR A 1 100 ? 16.365 14.851 -23.016 1.00 94.75 100 THR A N 1
ATOM 776 C CA . THR A 1 100 ? 16.696 15.610 -21.799 1.00 94.75 100 THR A CA 1
ATOM 777 C C . THR A 1 100 ? 16.555 14.786 -20.519 1.00 94.75 100 THR A C 1
ATOM 779 O O . THR A 1 100 ? 15.797 13.814 -20.448 1.00 94.75 100 THR A O 1
ATOM 782 N N . LYS A 1 101 ? 17.291 15.212 -19.489 1.00 94.44 101 LYS A N 1
ATOM 783 C CA . LYS A 1 101 ? 17.279 14.694 -18.111 1.00 94.44 101 LYS A CA 1
ATOM 784 C C . LYS A 1 101 ? 17.009 15.807 -17.087 1.00 94.44 101 LYS A C 1
ATOM 786 O O . LYS A 1 101 ? 17.411 15.693 -15.935 1.00 94.44 101 LYS A O 1
ATOM 791 N N . THR A 1 102 ? 16.400 16.911 -17.525 1.00 95.69 102 THR A N 1
ATOM 792 C CA . THR A 1 102 ? 16.101 18.055 -16.654 1.00 95.69 102 THR A CA 1
ATOM 793 C C . THR A 1 102 ? 15.143 17.687 -15.517 1.00 95.69 102 THR A C 1
ATOM 795 O O . THR A 1 102 ? 14.480 16.646 -15.547 1.00 95.69 102 THR A O 1
ATOM 798 N N . TYR A 1 103 ? 15.059 18.563 -14.520 1.00 94.62 103 TYR A N 1
ATOM 799 C CA . TYR A 1 103 ? 14.118 18.426 -13.417 1.00 94.62 103 TYR A CA 1
ATOM 800 C C . TYR A 1 103 ? 12.668 18.368 -13.909 1.00 94.62 103 TYR A C 1
ATOM 802 O O . TYR A 1 103 ? 12.267 19.081 -14.829 1.00 94.62 103 TYR A O 1
ATOM 810 N N . VAL A 1 104 ? 11.875 17.533 -13.240 1.00 93.81 104 VAL A N 1
ATOM 811 C CA . VAL A 1 104 ? 10.412 17.541 -13.335 1.00 93.81 104 VAL A CA 1
ATOM 812 C C . VAL A 1 104 ? 9.821 18.436 -12.242 1.00 93.81 104 VAL A C 1
ATOM 814 O O . VAL A 1 104 ? 10.531 18.876 -11.336 1.00 93.81 104 VAL A O 1
ATOM 817 N N . ALA A 1 105 ? 8.517 18.710 -12.315 1.00 95.75 105 ALA A N 1
ATOM 818 C CA . ALA A 1 105 ? 7.810 19.431 -11.260 1.00 95.75 105 ALA A CA 1
ATOM 819 C C . ALA A 1 105 ? 7.887 18.682 -9.917 1.00 95.75 105 ALA A C 1
ATOM 821 O O . ALA A 1 105 ? 8.103 17.472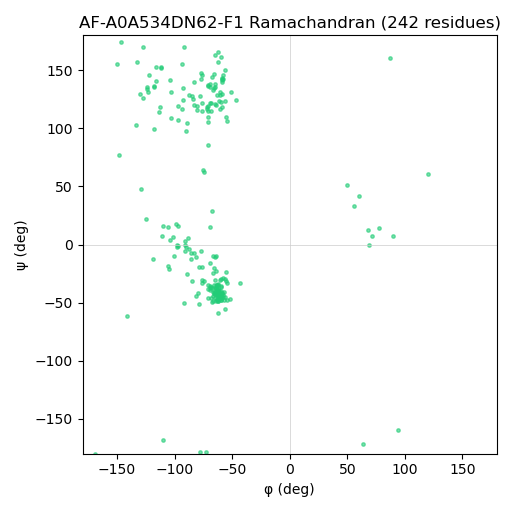 -9.878 1.00 95.75 105 ALA A O 1
ATOM 822 N N . ALA A 1 106 ? 7.631 19.384 -8.810 1.00 94.88 106 ALA A N 1
ATOM 823 C CA . ALA A 1 106 ? 7.608 18.776 -7.476 1.00 94.88 106 ALA A CA 1
ATOM 824 C C . ALA A 1 106 ? 6.582 17.630 -7.345 1.00 94.88 106 ALA A C 1
ATOM 826 O O . ALA A 1 106 ? 6.800 16.694 -6.584 1.00 94.88 106 ALA A O 1
ATOM 827 N N . SER A 1 107 ? 5.485 17.673 -8.111 1.00 95.56 107 SER A N 1
ATOM 828 C CA . SER A 1 107 ? 4.498 16.588 -8.193 1.00 95.56 107 SER A CA 1
ATOM 829 C C . SER A 1 107 ? 4.944 15.401 -9.058 1.00 95.56 107 SER A C 1
ATOM 831 O O . SER A 1 107 ? 4.237 14.394 -9.119 1.00 95.56 107 SER A O 1
ATOM 833 N N . GLY A 1 108 ? 6.093 15.497 -9.728 1.00 96.50 108 GLY A N 1
ATOM 834 C CA . GLY A 1 108 ? 6.618 14.494 -10.646 1.00 96.50 108 GLY A CA 1
ATOM 835 C C . GLY A 1 108 ? 6.252 14.732 -12.108 1.00 96.50 108 GLY A C 1
ATOM 836 O O . GLY A 1 108 ? 5.930 15.842 -12.537 1.00 96.50 108 GLY A O 1
ATOM 837 N N . ASN A 1 109 ? 6.337 13.668 -12.903 1.00 95.50 109 ASN A N 1
ATOM 838 C CA . ASN A 1 109 ? 5.977 13.696 -14.314 1.00 95.50 109 ASN A CA 1
ATOM 839 C C . ASN A 1 109 ? 4.445 13.686 -14.485 1.00 95.50 109 ASN A C 1
ATOM 841 O O . ASN A 1 109 ? 3.769 12.753 -14.054 1.00 95.50 109 ASN A O 1
ATOM 845 N N . ALA A 1 110 ? 3.897 14.706 -15.151 1.00 95.25 110 ALA A N 1
ATOM 846 C CA . ALA A 1 110 ? 2.450 14.862 -15.314 1.00 95.25 110 ALA A CA 1
ATOM 847 C C . ALA A 1 110 ? 1.796 13.707 -16.095 1.00 95.25 110 ALA A C 1
ATOM 849 O O . ALA A 1 110 ? 0.747 13.218 -15.685 1.00 95.25 110 ALA A O 1
ATOM 850 N N . ALA A 1 111 ? 2.435 13.225 -17.168 1.00 95.38 111 ALA A N 1
ATOM 851 C CA . ALA A 1 111 ? 1.913 12.118 -17.970 1.00 95.38 111 ALA A CA 1
ATOM 852 C C . ALA A 1 111 ? 1.927 10.789 -17.195 1.00 95.38 111 ALA A C 1
ATOM 854 O O . ALA A 1 111 ? 0.996 9.994 -17.314 1.00 95.38 111 ALA A O 1
ATOM 855 N N . PHE A 1 112 ? 2.951 10.564 -16.363 1.00 96.94 112 PHE A N 1
ATOM 856 C CA . PHE A 1 112 ? 2.986 9.430 -15.436 1.00 96.94 112 PHE A CA 1
ATOM 857 C C . PHE A 1 112 ? 1.837 9.508 -14.425 1.00 96.94 112 PHE A C 1
ATOM 859 O O . PHE A 1 112 ? 1.113 8.530 -14.252 1.00 96.94 112 PHE A O 1
ATOM 866 N N . ASN A 1 113 ? 1.638 10.669 -13.794 1.00 97.19 113 ASN A N 1
ATOM 867 C CA . ASN A 1 113 ? 0.566 10.859 -12.818 1.00 97.19 113 ASN A CA 1
ATOM 868 C C . ASN A 1 113 ? -0.811 10.610 -13.445 1.00 97.19 113 ASN A C 1
ATOM 870 O O . ASN A 1 113 ? -1.606 9.859 -12.888 1.00 97.19 113 ASN A O 1
ATOM 874 N N . GLU A 1 114 ? -1.068 11.162 -14.633 1.00 96.31 114 GLU A N 1
ATOM 875 C CA . GLU A 1 114 ? -2.326 10.945 -15.350 1.00 96.31 114 GLU A CA 1
ATOM 876 C C . GLU A 1 114 ? -2.541 9.462 -15.697 1.00 96.31 114 GLU A C 1
ATOM 878 O O . GLU A 1 114 ? -3.637 8.928 -15.519 1.00 96.31 114 GLU A O 1
ATOM 883 N N . ALA A 1 115 ? -1.492 8.767 -16.151 1.00 97.69 115 ALA A N 1
ATOM 884 C CA . ALA A 1 115 ? -1.559 7.341 -16.457 1.00 97.69 115 ALA A CA 1
ATOM 885 C C . ALA A 1 115 ? -1.864 6.485 -15.219 1.00 97.69 115 ALA A C 1
ATOM 887 O O . ALA A 1 115 ? -2.681 5.569 -15.306 1.00 97.69 115 ALA A O 1
ATOM 888 N N . ILE A 1 116 ? -1.256 6.797 -14.069 1.00 97.19 116 ILE A N 1
ATOM 889 C CA . ILE A 1 116 ? -1.535 6.106 -12.805 1.00 97.19 116 ILE A CA 1
ATOM 890 C C . ILE A 1 116 ? -2.965 6.373 -12.330 1.00 97.19 116 ILE A C 1
ATOM 892 O O . ILE A 1 116 ? -3.641 5.439 -11.906 1.00 97.19 116 ILE A O 1
ATOM 896 N N . GLU A 1 117 ? -3.472 7.600 -12.449 1.00 96.25 117 GLU A N 1
ATOM 897 C CA . GLU A 1 117 ? -4.866 7.896 -12.105 1.00 96.25 117 GLU A CA 1
ATOM 898 C C . GLU A 1 117 ? -5.858 7.099 -12.959 1.00 96.25 117 GLU A C 1
ATOM 900 O O . GLU A 1 117 ? -6.816 6.541 -12.417 1.00 96.25 117 GLU A O 1
ATOM 905 N N . ARG A 1 118 ? -5.622 7.015 -14.279 1.00 96.94 118 ARG A N 1
ATOM 906 C CA . ARG A 1 118 ? -6.431 6.180 -15.186 1.00 96.94 118 ARG A CA 1
ATOM 907 C C . ARG A 1 118 ? -6.384 4.716 -14.778 1.00 96.94 118 ARG A C 1
ATOM 909 O O . ARG A 1 118 ? -7.428 4.081 -14.705 1.00 96.94 118 ARG A O 1
ATOM 916 N N . LEU A 1 119 ? -5.194 4.200 -14.480 1.00 97.56 119 LEU A N 1
ATOM 917 C CA . LEU A 1 119 ? -5.007 2.805 -14.093 1.00 97.56 119 LEU A CA 1
ATOM 918 C C . LEU A 1 119 ? -5.740 2.458 -12.790 1.00 97.56 119 LEU A C 1
ATOM 920 O O . LEU A 1 119 ? -6.362 1.405 -12.705 1.00 97.56 119 LEU A O 1
ATOM 924 N N . VAL A 1 120 ? -5.655 3.325 -11.777 1.00 96.62 120 VAL A N 1
ATOM 925 C CA . VAL A 1 120 ? -6.187 3.045 -10.435 1.00 96.62 120 VAL A CA 1
ATOM 926 C C . VAL A 1 120 ? -7.695 3.267 -10.351 1.00 96.62 120 VAL A C 1
ATOM 928 O O . VAL A 1 120 ? -8.390 2.482 -9.713 1.00 96.62 120 VAL A O 1
ATOM 931 N N . LEU A 1 121 ? -8.210 4.339 -10.957 1.00 97.00 121 LEU A N 1
ATOM 932 C CA . LEU A 1 121 ? -9.614 4.737 -10.795 1.00 97.00 121 LEU A CA 1
ATOM 933 C C . LEU A 1 121 ? -10.475 4.422 -12.025 1.00 97.00 121 LEU A C 1
ATOM 935 O O . LEU A 1 121 ? -11.693 4.329 -11.901 1.00 97.00 121 LEU A O 1
ATOM 939 N N . GLY A 1 122 ? -9.869 4.260 -13.202 1.00 97.25 122 GLY A N 1
ATOM 940 C CA . GLY A 1 122 ? -10.565 4.163 -14.484 1.00 97.25 122 GLY A CA 1
ATOM 941 C C . GLY A 1 122 ? -10.827 5.528 -15.129 1.00 97.25 122 GLY A C 1
ATOM 942 O O . GLY A 1 122 ? -10.804 6.576 -14.476 1.00 97.25 122 GLY A O 1
ATOM 943 N N . ASP A 1 123 ? -11.078 5.526 -16.440 1.00 95.94 123 ASP A N 1
ATOM 944 C CA . ASP A 1 123 ? -11.181 6.747 -17.256 1.00 95.94 123 ASP A CA 1
ATOM 945 C C . ASP A 1 123 ? -12.333 7.669 -16.866 1.00 95.94 123 ASP A C 1
ATOM 947 O O . ASP A 1 123 ? -12.169 8.885 -16.838 1.00 95.94 123 ASP A O 1
ATOM 951 N N . GLN A 1 124 ? -13.478 7.085 -16.519 1.00 96.31 124 GLN A N 1
ATOM 952 C CA . GLN A 1 124 ? -14.732 7.808 -16.292 1.00 96.31 124 GLN A CA 1
ATOM 953 C C . GLN A 1 124 ? -15.098 7.926 -14.809 1.00 96.31 124 GLN A C 1
ATOM 955 O O . GLN A 1 124 ? -16.244 8.215 -14.468 1.00 96.31 124 GLN A O 1
ATOM 960 N N . HIS A 1 125 ? -14.149 7.674 -13.904 1.00 97.44 125 HIS A N 1
ATOM 961 C CA . HIS A 1 125 ? -14.428 7.774 -12.477 1.00 97.44 125 HIS A CA 1
ATOM 962 C C . HIS A 1 125 ? -14.805 9.211 -12.108 1.00 97.44 125 HIS A C 1
ATOM 964 O O . HIS A 1 125 ? -14.049 10.142 -12.395 1.00 97.44 125 HIS A O 1
ATOM 970 N N . GLU A 1 126 ? -15.931 9.393 -11.413 1.00 97.50 126 GLU A N 1
ATOM 971 C CA . GLU A 1 126 ? -16.494 10.717 -11.116 1.00 97.50 126 GLU A CA 1
ATOM 972 C C . GLU A 1 126 ? -15.455 11.650 -10.471 1.00 97.50 126 GLU A C 1
ATOM 974 O O . GLU A 1 126 ? -15.227 12.764 -10.931 1.00 97.50 126 GLU A O 1
ATOM 979 N N . ALA A 1 127 ? -14.729 11.149 -9.464 1.00 96.69 127 ALA A N 1
ATOM 980 C CA . ALA A 1 127 ? -13.686 11.915 -8.782 1.00 96.69 127 ALA A CA 1
ATOM 981 C C . ALA A 1 127 ? -12.590 12.458 -9.722 1.00 96.69 127 ALA A C 1
ATOM 983 O O . ALA A 1 127 ? -12.017 13.507 -9.429 1.00 96.69 127 ALA A O 1
ATOM 984 N N . ARG A 1 128 ? -12.302 11.779 -10.841 1.00 95.19 128 ARG A N 1
ATOM 985 C CA . ARG A 1 128 ? -11.339 12.250 -11.844 1.00 95.19 128 ARG A CA 1
ATOM 986 C C . ARG A 1 128 ? -11.951 13.312 -12.744 1.00 95.19 128 ARG A C 1
ATOM 988 O O . ARG A 1 128 ? -11.387 14.397 -12.854 1.00 95.19 128 ARG A O 1
ATOM 995 N N . VAL A 1 129 ? -13.122 13.041 -13.321 1.00 95.12 129 VAL A N 1
ATOM 996 C CA . VAL A 1 129 ? -13.775 13.975 -14.258 1.00 95.12 129 VAL A CA 1
ATOM 997 C C . VAL A 1 129 ? -14.221 15.275 -13.580 1.00 95.12 129 VAL A C 1
ATOM 999 O O . VAL A 1 129 ? -14.269 16.315 -14.228 1.00 95.12 129 VAL A O 1
ATOM 1002 N N . THR A 1 130 ? -14.462 15.260 -12.263 1.00 96.44 130 THR A N 1
ATOM 1003 C CA . THR A 1 130 ? -14.757 16.462 -11.463 1.00 96.44 130 THR A CA 1
ATOM 1004 C C . THR A 1 130 ? -13.538 17.003 -10.696 1.00 96.44 130 THR A C 1
ATOM 1006 O O . THR A 1 130 ? -13.708 17.721 -9.711 1.00 96.44 130 THR A O 1
ATOM 1009 N N . ALA A 1 131 ? -12.312 16.621 -11.070 1.00 93.88 131 ALA A N 1
ATOM 1010 C CA . ALA A 1 131 ? -11.051 17.144 -10.527 1.00 93.88 131 ALA A CA 1
ATOM 1011 C C . ALA A 1 131 ? -10.865 17.058 -8.989 1.00 93.88 131 ALA A C 1
ATOM 1013 O O . ALA A 1 131 ? -10.187 17.905 -8.395 1.00 93.88 131 ALA A O 1
ATOM 1014 N N . ARG A 1 132 ? -11.406 16.015 -8.341 1.00 97.12 132 ARG A N 1
ATOM 1015 C CA . ARG A 1 132 ? -11.286 15.739 -6.890 1.00 97.12 132 ARG A CA 1
ATOM 1016 C C . ARG A 1 132 ? -10.093 14.848 -6.517 1.00 97.12 132 ARG A C 1
ATOM 1018 O O . ARG A 1 132 ? -9.920 14.521 -5.348 1.00 97.12 132 ARG A O 1
ATOM 1025 N N . VAL A 1 133 ? -9.269 14.462 -7.490 1.00 96.69 133 VAL A N 1
ATOM 1026 C CA . VAL A 1 133 ? -8.066 13.639 -7.290 1.00 96.69 133 VAL A CA 1
ATOM 1027 C C . VAL A 1 133 ? -6.814 14.510 -7.380 1.00 96.69 133 VAL A C 1
ATOM 1029 O O . VAL A 1 133 ? -6.746 15.445 -8.183 1.00 96.69 133 VAL A O 1
ATOM 1032 N N . ARG A 1 134 ? -5.823 14.230 -6.531 1.00 95.19 134 ARG A N 1
ATOM 1033 C CA . ARG A 1 134 ? -4.481 14.817 -6.607 1.00 95.19 134 ARG A CA 1
ATOM 1034 C C . ARG A 1 134 ? -3.452 13.700 -6.536 1.00 95.19 134 ARG A C 1
ATOM 1036 O O . ARG A 1 134 ? -3.496 12.894 -5.610 1.00 95.19 134 ARG A O 1
ATOM 1043 N N . THR A 1 135 ? -2.522 13.705 -7.484 1.00 96.75 135 THR A N 1
ATOM 1044 C CA . THR A 1 135 ? -1.499 12.666 -7.624 1.00 96.75 135 THR A CA 1
ATOM 1045 C C . THR A 1 135 ? -0.113 13.281 -7.598 1.00 96.75 135 THR A C 1
ATOM 1047 O O . THR A 1 135 ? 0.157 14.279 -8.269 1.00 96.75 135 THR A O 1
ATOM 1050 N N . VAL A 1 136 ? 0.765 12.668 -6.810 1.00 97.44 136 VAL A N 1
ATOM 1051 C CA . VAL A 1 136 ? 2.180 13.015 -6.708 1.00 97.44 136 VAL A CA 1
ATOM 1052 C C . VAL A 1 136 ? 2.983 11.744 -6.936 1.00 97.44 136 VAL A C 1
ATOM 1054 O O . VAL A 1 136 ? 2.764 10.737 -6.262 1.00 97.44 136 VAL A O 1
ATOM 1057 N N . GLN A 1 137 ? 3.909 11.788 -7.888 1.00 97.81 137 GLN A N 1
ATOM 1058 C CA . GLN A 1 137 ? 4.839 10.696 -8.136 1.00 97.81 137 GLN A CA 1
ATOM 1059 C C . GLN A 1 137 ? 5.763 10.517 -6.929 1.00 97.81 137 GLN A C 1
ATOM 1061 O O . GLN A 1 137 ? 6.327 11.482 -6.416 1.00 97.81 137 GLN A O 1
ATOM 1066 N N . ALA A 1 138 ? 5.973 9.270 -6.514 1.00 97.31 138 ALA A N 1
ATOM 1067 C CA . ALA A 1 138 ? 6.827 8.930 -5.384 1.00 97.31 138 ALA A CA 1
ATOM 1068 C C . ALA A 1 138 ? 7.785 7.776 -5.733 1.00 97.31 138 ALA A C 1
ATOM 1070 O O . ALA A 1 138 ? 7.490 6.987 -6.637 1.00 97.31 138 ALA A O 1
ATOM 1071 N N . PRO A 1 139 ? 8.924 7.637 -5.025 1.00 96.31 139 PRO A N 1
ATO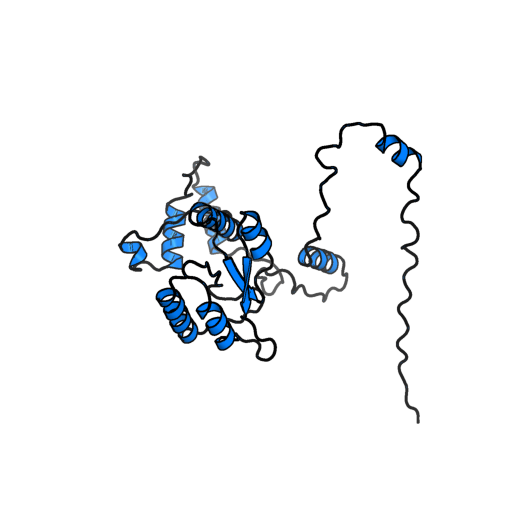M 1072 C CA . PRO A 1 139 ? 9.831 6.505 -5.195 1.00 96.31 139 PRO A CA 1
ATOM 1073 C C . PRO A 1 139 ? 9.204 5.221 -4.627 1.00 96.31 139 PRO A C 1
ATOM 1075 O O . PRO A 1 139 ? 9.405 4.851 -3.468 1.00 96.31 139 PRO A O 1
ATOM 1078 N N . GLY A 1 140 ? 8.411 4.554 -5.467 1.00 96.50 140 GLY A N 1
ATOM 1079 C CA . GLY A 1 140 ? 7.687 3.333 -5.127 1.00 96.50 140 GLY A CA 1
ATOM 1080 C C . GLY A 1 140 ? 6.642 3.519 -4.019 1.00 96.50 140 GLY A C 1
ATOM 1081 O O . GLY A 1 140 ? 6.359 4.628 -3.560 1.00 96.50 140 GLY A O 1
ATOM 1082 N N . GLY A 1 141 ? 6.079 2.398 -3.560 1.00 96.38 141 GLY A N 1
ATOM 1083 C CA . GLY A 1 141 ? 5.063 2.392 -2.501 1.00 96.38 141 GLY A CA 1
ATOM 1084 C C . GLY A 1 141 ? 5.570 2.940 -1.162 1.00 96.38 141 GLY A C 1
ATOM 1085 O O . GLY A 1 141 ? 4.837 3.648 -0.476 1.00 96.38 141 GLY A O 1
ATOM 1086 N N . CYS A 1 142 ? 6.840 2.698 -0.813 1.00 96.81 142 CYS A N 1
ATOM 1087 C CA . CYS A 1 142 ? 7.453 3.242 0.406 1.00 96.81 142 CYS A CA 1
ATOM 1088 C C . CYS A 1 142 ? 7.428 4.774 0.422 1.00 96.81 142 CYS A C 1
ATOM 1090 O O . CYS A 1 142 ? 7.043 5.375 1.425 1.00 96.81 142 CYS A O 1
ATOM 1092 N N . GLY A 1 143 ? 7.832 5.401 -0.690 1.00 97.31 143 GLY A N 1
ATOM 1093 C CA . GLY A 1 143 ? 7.826 6.853 -0.829 1.00 97.31 143 GLY A CA 1
ATOM 1094 C C . GLY A 1 143 ? 6.414 7.423 -0.754 1.00 97.31 143 GLY A C 1
ATOM 1095 O O . GLY A 1 143 ? 6.194 8.411 -0.060 1.00 97.31 143 GLY A O 1
ATOM 1096 N N . ALA A 1 144 ? 5.450 6.766 -1.406 1.00 97.56 144 ALA A N 1
ATOM 1097 C CA . ALA A 1 144 ? 4.049 7.181 -1.371 1.00 97.56 144 ALA A CA 1
ATOM 1098 C C . ALA A 1 144 ? 3.478 7.138 0.057 1.00 97.56 144 ALA A C 1
ATOM 1100 O O . ALA A 1 144 ? 2.884 8.113 0.513 1.00 97.56 144 ALA A O 1
ATOM 1101 N N . LEU A 1 145 ? 3.724 6.048 0.795 1.00 97.50 145 LEU A N 1
ATOM 1102 C CA . LEU A 1 145 ? 3.318 5.918 2.199 1.00 97.50 145 LEU A CA 1
ATOM 1103 C C . LEU A 1 145 ? 3.969 6.983 3.082 1.00 97.50 145 LEU A C 1
ATOM 1105 O O . LEU A 1 145 ? 3.298 7.559 3.935 1.00 97.50 145 LEU A O 1
ATOM 1109 N N . ARG A 1 146 ? 5.260 7.267 2.874 1.00 96.81 146 ARG A N 1
ATOM 1110 C CA . ARG A 1 146 ? 5.972 8.283 3.652 1.00 96.81 146 ARG A CA 1
ATOM 1111 C C . ARG A 1 146 ? 5.405 9.684 3.417 1.00 96.81 146 ARG A C 1
ATOM 1113 O O . ARG A 1 146 ? 5.112 10.376 4.387 1.00 96.81 146 ARG A O 1
ATOM 1120 N N . LEU A 1 147 ? 5.208 10.072 2.156 1.00 96.81 147 LEU A N 1
ATOM 1121 C CA . LEU A 1 147 ? 4.614 11.363 1.798 1.00 96.81 147 LEU A CA 1
ATOM 1122 C C . LEU A 1 147 ? 3.183 11.492 2.337 1.00 96.81 147 LEU A C 1
ATOM 1124 O O . LEU A 1 147 ? 2.833 12.519 2.914 1.00 96.81 147 LEU A O 1
ATOM 1128 N N . GLY A 1 148 ? 2.370 10.437 2.213 1.00 96.69 148 GLY A N 1
ATOM 1129 C CA . GLY A 1 148 ? 1.018 10.405 2.774 1.00 96.69 148 GLY A CA 1
ATOM 1130 C C . GLY A 1 148 ? 1.011 10.562 4.297 1.00 96.69 148 GLY A C 1
ATOM 1131 O O . GLY A 1 148 ? 0.218 11.331 4.836 1.00 96.69 148 GLY A O 1
ATOM 1132 N N . ALA A 1 149 ? 1.933 9.900 4.997 1.00 96.62 149 ALA A N 1
ATOM 1133 C CA . ALA A 1 149 ? 2.078 10.018 6.445 1.00 96.62 149 ALA A CA 1
ATOM 1134 C C . ALA A 1 149 ? 2.492 11.431 6.884 1.00 96.62 149 ALA A C 1
ATOM 1136 O O . ALA A 1 149 ? 1.982 11.941 7.879 1.00 96.62 149 ALA A O 1
ATOM 1137 N N . GLU A 1 150 ? 3.400 12.081 6.157 1.00 96.69 150 GLU A N 1
ATOM 1138 C CA . GLU A 1 150 ? 3.796 13.465 6.443 1.00 96.69 150 GLU A CA 1
ATOM 1139 C C . GLU A 1 150 ? 2.654 14.451 6.172 1.00 96.69 150 GLU A C 1
ATOM 1141 O O . GLU A 1 150 ? 2.429 15.356 6.976 1.00 96.69 150 GLU A O 1
ATOM 1146 N N . LEU A 1 151 ? 1.863 14.228 5.118 1.00 96.62 151 LEU A N 1
ATOM 1147 C CA . LEU A 1 151 ? 0.664 15.019 4.843 1.00 96.62 151 LEU A CA 1
ATOM 1148 C C . LEU A 1 151 ? -0.384 14.874 5.957 1.00 96.62 151 LEU A C 1
ATOM 1150 O O . LEU A 1 151 ? -0.908 15.877 6.440 1.00 96.62 151 LEU A O 1
ATOM 1154 N N . ILE A 1 152 ? -0.661 13.643 6.401 1.00 96.19 152 ILE A N 1
ATOM 1155 C CA . ILE A 1 152 ? -1.573 13.382 7.525 1.00 96.19 152 ILE A CA 1
ATOM 1156 C C . ILE A 1 152 ? -1.060 14.073 8.787 1.00 96.19 152 ILE A C 1
ATOM 1158 O O . ILE A 1 152 ? -1.823 14.770 9.446 1.00 96.19 152 ILE A O 1
ATOM 1162 N N . ARG A 1 153 ? 0.233 13.936 9.109 1.00 95.81 153 ARG A N 1
ATOM 1163 C CA . ARG A 1 153 ? 0.837 14.577 10.284 1.00 95.81 153 ARG A CA 1
ATOM 1164 C C . ARG A 1 153 ? 0.720 16.101 10.232 1.00 95.81 153 ARG A C 1
ATOM 1166 O O . ARG A 1 153 ? 0.469 16.713 11.265 1.00 95.81 153 ARG A O 1
ATOM 1173 N N . ALA A 1 154 ? 0.899 16.705 9.059 1.00 96.50 154 ALA A N 1
ATOM 1174 C CA . ALA A 1 154 ? 0.768 18.147 8.878 1.00 96.50 154 ALA A CA 1
ATOM 1175 C C . ALA A 1 154 ? -0.686 18.627 9.028 1.00 96.50 154 ALA A C 1
ATOM 1177 O O . ALA A 1 154 ? -0.925 19.680 9.613 1.00 96.50 154 ALA A O 1
ATOM 1178 N N . ALA A 1 155 ? -1.657 17.861 8.522 1.00 95.44 155 ALA A N 1
ATOM 1179 C CA . ALA A 1 155 ? -3.072 18.233 8.537 1.00 95.44 155 ALA A CA 1
ATOM 1180 C C . ALA A 1 155 ? -3.801 17.876 9.848 1.00 95.44 155 ALA A C 1
ATOM 1182 O O . ALA A 1 155 ? -4.762 18.544 10.231 1.00 95.44 155 ALA A O 1
ATOM 1183 N N . ALA A 1 156 ? -3.379 16.803 10.514 1.00 92.88 156 ALA A N 1
ATOM 1184 C CA . ALA A 1 156 ? -4.003 16.244 11.707 1.00 92.88 156 ALA A CA 1
ATOM 1185 C C . ALA A 1 156 ? -2.931 15.601 12.613 1.00 92.88 156 ALA A C 1
ATOM 1187 O O . ALA A 1 156 ? -2.783 14.377 12.648 1.00 92.88 156 ALA A O 1
ATOM 1188 N N . PRO A 1 157 ? -2.152 16.412 13.352 1.00 91.50 157 PRO A N 1
ATOM 1189 C CA . PRO A 1 157 ? -0.983 15.924 14.080 1.00 91.50 157 PRO A CA 1
ATOM 1190 C C . PRO A 1 157 ? -1.313 14.865 15.138 1.00 91.50 157 PRO A C 1
ATOM 1192 O O . PRO A 1 157 ? -0.499 13.973 15.373 1.00 91.50 157 PRO A O 1
ATOM 1195 N N . ASP A 1 158 ? -2.503 14.917 15.734 1.00 90.06 158 ASP A N 1
ATOM 1196 C CA . ASP A 1 158 ? -2.910 14.006 16.811 1.00 90.06 158 ASP A CA 1
ATOM 1197 C C . ASP A 1 158 ? -3.539 12.692 16.321 1.00 90.06 158 ASP A C 1
ATOM 1199 O O . ASP A 1 158 ? -3.832 11.808 17.141 1.00 90.06 158 ASP A O 1
ATOM 1203 N N . SER A 1 159 ? -3.723 12.542 15.002 1.00 90.25 159 SER A N 1
ATOM 1204 C CA . SER A 1 159 ? -4.315 11.349 14.399 1.00 90.25 159 SER A CA 1
ATOM 1205 C C . SER A 1 159 ? -3.526 10.085 14.734 1.00 90.25 159 SER A C 1
ATOM 1207 O O . SER A 1 159 ? -2.292 10.058 14.774 1.00 90.25 159 SER A O 1
ATOM 1209 N N . VAL A 1 160 ? -4.278 9.008 14.946 1.00 94.50 160 VAL A N 1
ATOM 1210 C CA . VAL A 1 160 ? -3.756 7.651 15.094 1.00 94.50 160 VAL A CA 1
ATOM 1211 C C . VAL A 1 160 ? -4.007 6.907 13.791 1.00 94.50 160 VAL A C 1
ATOM 1213 O O . VAL A 1 160 ? -5.116 6.949 13.254 1.00 94.50 160 VAL A O 1
ATOM 1216 N N . VAL A 1 161 ? -2.971 6.243 13.279 1.00 97.25 161 VAL A N 1
ATOM 1217 C CA . VAL A 1 161 ? -3.078 5.356 12.121 1.00 97.25 161 VAL A CA 1
ATOM 1218 C C . VAL A 1 161 ? -3.299 3.932 12.613 1.00 97.25 161 VAL A C 1
ATOM 1220 O O . VAL A 1 161 ? -2.438 3.347 13.268 1.00 97.25 161 VAL A O 1
ATOM 1223 N N . HIS A 1 162 ? -4.442 3.353 12.281 1.00 98.25 162 HIS A N 1
ATOM 1224 C CA . HIS A 1 162 ? -4.783 1.981 12.617 1.00 98.25 162 HIS A CA 1
ATOM 1225 C C . HIS A 1 162 ? -4.371 1.052 11.467 1.00 98.25 162 HIS A C 1
ATOM 1227 O O . HIS A 1 162 ? -4.790 1.245 10.326 1.00 98.25 162 HIS A O 1
ATOM 1233 N N . VAL A 1 163 ? -3.552 0.041 11.759 1.00 98.38 163 VAL A N 1
ATOM 1234 C CA . VAL A 1 163 ? -3.052 -0.954 10.793 1.00 98.38 163 VAL A CA 1
ATOM 1235 C C . VAL A 1 163 ? -3.556 -2.360 11.133 1.00 98.38 163 VAL A C 1
ATOM 1237 O O . VAL A 1 163 ? -3.812 -2.675 12.294 1.00 98.38 163 VAL A O 1
ATOM 1240 N N . SER A 1 164 ? -3.685 -3.230 10.134 1.00 98.50 164 SER A N 1
ATOM 1241 C CA . SER A 1 164 ? -4.148 -4.609 10.333 1.00 98.50 164 SER A CA 1
ATOM 1242 C C . SER A 1 164 ? -3.210 -5.433 11.230 1.00 98.50 164 SER A C 1
ATOM 1244 O O . SER A 1 164 ? -2.008 -5.170 11.324 1.00 98.50 164 SER A O 1
ATOM 1246 N N . THR A 1 165 ? -3.738 -6.491 11.847 1.00 98.12 165 THR A N 1
ATOM 1247 C CA . THR A 1 165 ? -2.938 -7.506 12.552 1.00 98.12 165 THR A CA 1
ATOM 1248 C C . THR A 1 165 ? -3.022 -8.854 11.833 1.00 98.12 165 THR A C 1
ATOM 1250 O O . THR A 1 165 ? -4.102 -9.446 11.835 1.00 98.12 165 THR A O 1
ATOM 1253 N N . PRO A 1 166 ? -1.911 -9.368 11.261 1.00 97.62 166 PRO A N 1
ATOM 1254 C CA . PRO A 1 166 ? -0.638 -8.681 11.002 1.00 97.62 166 PRO A CA 1
ATOM 1255 C C . PRO A 1 166 ? -0.754 -7.670 9.841 1.00 97.62 166 PRO A C 1
ATOM 1257 O O . PRO A 1 166 ? -1.821 -7.479 9.259 1.00 97.62 166 PRO A O 1
ATOM 1260 N N . THR A 1 167 ? 0.351 -7.008 9.498 1.00 97.56 167 THR A N 1
ATOM 1261 C CA . THR A 1 167 ? 0.473 -6.116 8.333 1.00 97.56 167 THR A CA 1
ATOM 1262 C C . THR A 1 167 ? 1.891 -6.199 7.769 1.00 97.56 167 THR A C 1
ATOM 1264 O O . THR A 1 167 ? 2.755 -6.831 8.385 1.00 97.56 167 THR A O 1
ATOM 1267 N N . TRP A 1 168 ? 2.153 -5.547 6.636 1.00 95.19 168 TRP A N 1
ATOM 1268 C CA . TRP A 1 168 ? 3.489 -5.487 6.051 1.00 95.19 168 TRP A CA 1
ATOM 1269 C C . TRP A 1 168 ? 4.489 -4.855 7.028 1.00 95.19 168 TRP A C 1
ATOM 1271 O O . TRP A 1 168 ? 4.245 -3.773 7.566 1.00 95.19 168 TRP A O 1
ATOM 1281 N N . ALA A 1 169 ? 5.628 -5.519 7.244 1.00 90.75 169 ALA A N 1
ATOM 1282 C CA . ALA A 1 169 ? 6.587 -5.168 8.296 1.00 90.75 169 ALA A CA 1
ATOM 1283 C C . ALA A 1 169 ? 7.065 -3.706 8.237 1.00 90.75 169 ALA A C 1
ATOM 1285 O O . ALA A 1 169 ? 7.294 -3.091 9.278 1.00 90.75 169 ALA A O 1
ATOM 1286 N N . ASN A 1 170 ? 7.145 -3.123 7.038 1.00 92.12 170 ASN A N 1
ATOM 1287 C CA . ASN A 1 170 ? 7.619 -1.754 6.851 1.00 92.12 170 ASN A CA 1
ATOM 1288 C C . ASN A 1 170 ? 6.563 -0.673 7.118 1.00 92.12 170 ASN A C 1
ATOM 1290 O O . ASN A 1 170 ? 6.939 0.493 7.225 1.00 92.12 170 ASN A O 1
ATOM 1294 N N . HIS A 1 171 ? 5.275 -1.009 7.284 1.00 96.19 171 HIS A N 1
ATOM 1295 C CA . HIS A 1 171 ? 4.266 -0.006 7.649 1.00 96.19 171 HIS A CA 1
ATOM 1296 C C . HIS A 1 171 ? 4.639 0.719 8.942 1.00 96.19 171 HIS A C 1
ATOM 1298 O O . HIS A 1 171 ? 4.595 1.944 8.996 1.00 96.19 171 HIS A O 1
ATOM 1304 N N . THR A 1 172 ? 5.064 -0.016 9.971 1.00 92.31 172 THR A N 1
ATOM 1305 C CA . THR A 1 172 ? 5.416 0.592 11.257 1.00 92.31 172 THR A CA 1
ATOM 1306 C C . THR A 1 172 ? 6.591 1.570 11.162 1.00 92.31 172 THR A C 1
ATOM 1308 O O . THR A 1 172 ? 6.381 2.736 11.492 1.00 92.31 172 THR A O 1
ATOM 1311 N N . PRO A 1 173 ? 7.799 1.181 10.707 1.00 91.25 173 PRO A N 1
ATOM 1312 C CA . PRO A 1 173 ? 8.927 2.109 10.647 1.00 91.25 173 PRO A CA 1
ATOM 1313 C C . PRO A 1 173 ? 8.703 3.279 9.674 1.00 91.25 173 PRO A C 1
ATOM 1315 O O . PRO A 1 173 ? 9.129 4.393 9.976 1.00 91.25 173 PRO A O 1
ATOM 1318 N N . LEU A 1 174 ? 8.003 3.078 8.547 1.00 93.38 174 LEU A N 1
ATOM 1319 C CA . LEU A 1 174 ? 7.738 4.159 7.587 1.00 93.38 174 LEU A CA 1
ATOM 1320 C C . LEU A 1 174 ? 6.807 5.232 8.160 1.00 93.38 174 LEU A C 1
ATOM 1322 O O . LEU A 1 174 ? 7.115 6.422 8.061 1.00 93.38 174 LEU A O 1
ATOM 1326 N N . LEU A 1 175 ? 5.687 4.806 8.754 1.00 94.88 175 LEU A N 1
ATOM 1327 C CA . LEU A 1 175 ? 4.639 5.703 9.240 1.00 94.88 175 LEU A CA 1
ATOM 1328 C C . LEU A 1 175 ? 4.989 6.293 10.611 1.00 94.88 175 LEU A C 1
ATOM 1330 O O . LEU A 1 175 ? 4.865 7.495 10.807 1.00 94.88 175 LEU A O 1
ATOM 1334 N N . ALA A 1 176 ? 5.485 5.489 11.559 1.00 92.06 176 ALA A N 1
ATOM 1335 C CA . ALA A 1 176 ? 5.885 6.006 12.872 1.00 92.06 176 ALA A CA 1
ATOM 1336 C C . ALA A 1 176 ? 7.079 6.966 12.757 1.00 92.06 176 ALA A C 1
ATOM 1338 O O . ALA A 1 176 ? 7.181 7.938 13.504 1.00 92.06 176 ALA A O 1
ATOM 1339 N N . GLY A 1 177 ? 7.955 6.749 11.770 1.00 91.38 177 GLY A N 1
ATOM 1340 C CA . GLY A 1 177 ? 9.076 7.637 11.485 1.00 91.38 177 GLY A CA 1
ATOM 1341 C C . GLY A 1 177 ? 8.677 9.046 11.022 1.00 91.38 177 GLY A C 1
ATOM 1342 O O . GLY A 1 177 ? 9.566 9.889 10.907 1.00 91.38 177 GLY A O 1
ATOM 1343 N N . SER A 1 178 ? 7.404 9.316 10.698 1.00 92.12 178 SER A N 1
ATOM 1344 C CA . SER A 1 178 ? 6.901 10.679 10.438 1.00 92.12 178 SER A CA 1
ATOM 1345 C C . SER A 1 178 ? 6.361 11.366 11.702 1.00 92.12 178 SER A C 1
ATOM 1347 O O . SER A 1 178 ? 5.928 12.515 11.646 1.00 92.12 178 SER A O 1
ATOM 1349 N N . GLY A 1 179 ? 6.390 10.682 12.852 1.00 92.06 179 GLY A N 1
ATOM 1350 C CA . GLY A 1 179 ? 5.866 11.172 14.128 1.00 92.06 179 GLY A CA 1
ATOM 1351 C C . GLY A 1 179 ? 4.393 10.838 14.381 1.00 92.06 179 GLY A C 1
ATOM 1352 O O . GLY A 1 179 ? 3.829 11.318 15.363 1.00 92.06 179 GLY A O 1
ATOM 1353 N N . LEU A 1 180 ? 3.759 10.031 13.523 1.00 93.94 180 LEU A N 1
ATOM 1354 C CA . LEU A 1 180 ? 2.400 9.534 13.748 1.00 93.94 180 LEU A CA 1
ATOM 1355 C C . LEU A 1 180 ? 2.371 8.397 14.774 1.00 93.94 180 LEU A C 1
ATOM 1357 O O . LEU A 1 180 ? 3.281 7.569 14.847 1.00 93.94 180 LEU A O 1
ATOM 1361 N N . ARG A 1 181 ? 1.276 8.327 15.537 1.00 94.44 181 ARG A N 1
ATOM 1362 C CA . ARG A 1 181 ? 0.986 7.187 16.415 1.00 94.44 181 ARG A CA 1
ATOM 1363 C C . ARG A 1 181 ? 0.324 6.078 15.612 1.00 94.44 181 ARG A C 1
ATOM 1365 O O . ARG A 1 181 ? -0.532 6.354 14.774 1.00 94.44 181 ARG A O 1
ATOM 1372 N N . LEU A 1 182 ? 0.704 4.834 15.888 1.00 95.50 182 LEU A N 1
ATOM 1373 C CA . LEU A 1 182 ? 0.135 3.660 15.238 1.00 95.50 182 LEU A CA 1
ATOM 1374 C C . LEU A 1 182 ? -0.551 2.758 16.255 1.00 95.50 182 LEU A C 1
ATOM 1376 O O . LEU A 1 182 ? 0.019 2.438 17.296 1.00 95.50 182 LEU A O 1
ATOM 1380 N N . GLU A 1 183 ? -1.732 2.282 15.892 1.00 97.12 183 GLU A N 1
ATOM 1381 C CA . GLU A 1 183 ? -2.467 1.253 16.617 1.00 97.12 183 GLU A CA 1
ATOM 1382 C C . GLU A 1 183 ? -2.856 0.114 15.678 1.00 97.12 183 GLU A C 1
ATOM 1384 O O . GLU A 1 183 ? -2.688 0.191 14.462 1.00 97.12 183 GLU A O 1
ATOM 1389 N N . ARG A 1 184 ? -3.349 -0.983 16.249 1.00 97.81 184 ARG A N 1
ATOM 1390 C CA . ARG A 1 184 ? -3.670 -2.198 15.508 1.00 97.81 184 ARG A CA 1
ATOM 1391 C C . ARG A 1 184 ? -5.158 -2.506 15.558 1.00 97.81 184 ARG A C 1
ATOM 1393 O O . ARG A 1 184 ? -5.767 -2.388 16.616 1.00 97.81 184 ARG A O 1
ATOM 1400 N N . TYR A 1 185 ? -5.714 -2.965 14.440 1.00 98.50 185 TYR A N 1
ATOM 1401 C CA . TYR A 1 185 ? -7.036 -3.587 14.400 1.00 98.50 185 TYR A CA 1
ATOM 1402 C C . TYR A 1 185 ? -6.934 -5.086 14.068 1.00 98.50 185 TYR A C 1
ATOM 1404 O O . TYR A 1 185 ? -5.975 -5.513 13.410 1.00 98.50 185 TYR A O 1
ATOM 1412 N N . PRO A 1 186 ? -7.885 -5.913 14.535 1.00 98.50 186 PRO A N 1
ATOM 1413 C CA . PRO A 1 186 ? -7.894 -7.344 14.247 1.00 98.50 186 PRO A CA 1
ATOM 1414 C C . PRO A 1 186 ? -8.203 -7.607 12.766 1.00 98.50 186 PRO A C 1
ATOM 1416 O O . PRO A 1 186 ? -9.088 -6.954 12.220 1.00 98.50 186 PRO A O 1
ATOM 1419 N N . TYR A 1 187 ? -7.501 -8.544 12.118 1.00 98.75 187 TYR A N 1
ATOM 1420 C CA . TYR A 1 187 ? -7.689 -8.802 10.683 1.00 98.75 187 TYR A CA 1
ATOM 1421 C C . TYR A 1 187 ? -7.626 -10.278 10.296 1.00 98.75 187 TYR A C 1
ATOM 1423 O O . TYR A 1 187 ? -8.621 -10.796 9.815 1.00 98.75 187 TYR A O 1
ATOM 1431 N N . PHE A 1 188 ? -6.505 -10.965 10.512 1.00 98.56 188 PHE A N 1
ATOM 1432 C CA . PHE A 1 188 ? -6.322 -12.347 10.055 1.00 98.56 188 PHE A CA 1
ATOM 1433 C C . PHE A 1 188 ? -6.710 -13.365 11.124 1.00 98.56 188 PHE A C 1
ATOM 1435 O O . PHE A 1 188 ? -6.287 -13.226 12.271 1.00 98.56 188 PHE A O 1
ATOM 1442 N N . ASP A 1 189 ? -7.454 -14.397 10.732 1.00 97.81 189 ASP A N 1
ATOM 1443 C CA . ASP A 1 189 ? -7.795 -15.537 11.579 1.00 97.81 189 ASP A CA 1
ATOM 1444 C C . ASP A 1 189 ? -6.943 -16.766 11.207 1.00 97.81 189 ASP A C 1
ATOM 1446 O O . ASP A 1 189 ? -7.179 -17.385 10.167 1.00 97.81 189 ASP A O 1
ATOM 1450 N N . PRO A 1 190 ? -5.980 -17.179 12.053 1.00 96.38 190 PRO A N 1
ATOM 1451 C CA . PRO A 1 190 ? -5.150 -18.351 11.789 1.00 96.38 190 PRO A CA 1
ATOM 1452 C C . PRO A 1 190 ? -5.920 -19.675 11.735 1.00 96.38 190 PRO A C 1
ATOM 1454 O O . PRO A 1 190 ? -5.411 -20.631 11.156 1.00 96.38 190 PRO A O 1
ATOM 1457 N N . ALA A 1 191 ? -7.106 -19.762 12.350 1.00 97.38 191 ALA A N 1
ATOM 1458 C CA . ALA A 1 191 ? -7.895 -20.990 12.362 1.00 97.38 191 ALA A CA 1
ATOM 1459 C C . ALA A 1 191 ? -8.597 -21.233 11.019 1.00 97.38 191 ALA A C 1
ATOM 1461 O O . ALA A 1 191 ? -8.753 -22.381 10.608 1.00 97.38 191 ALA A O 1
ATOM 1462 N N . THR A 1 192 ? -9.003 -20.161 10.334 1.00 96.94 192 THR A N 1
ATOM 1463 C CA . THR A 1 192 ? -9.712 -20.234 9.047 1.00 96.94 192 THR A CA 1
ATOM 1464 C C . THR A 1 192 ? -8.835 -19.863 7.852 1.00 96.94 192 THR A C 1
ATOM 1466 O O . THR A 1 192 ? -9.180 -20.194 6.721 1.00 96.94 192 THR A O 1
ATOM 1469 N N . GLY A 1 193 ? -7.710 -19.177 8.078 1.00 96.94 193 GLY A N 1
ATOM 1470 C CA . GLY A 1 193 ? -6.877 -18.595 7.024 1.00 96.94 193 GLY A CA 1
ATOM 1471 C C . GLY A 1 193 ? -7.514 -17.382 6.334 1.00 96.94 193 GLY A C 1
ATOM 1472 O O . GLY A 1 193 ? -6.983 -16.909 5.333 1.00 96.94 193 GLY A O 1
ATOM 1473 N N . GLY A 1 194 ? -8.650 -16.893 6.840 1.00 97.88 194 GLY A N 1
ATOM 1474 C CA . GLY A 1 194 ? -9.409 -15.786 6.267 1.00 97.88 194 GLY A CA 1
ATOM 1475 C C . GLY A 1 194 ? -9.350 -14.513 7.106 1.00 97.88 194 GLY A C 1
ATOM 1476 O O . GLY A 1 194 ? -8.564 -14.377 8.049 1.00 97.88 194 GLY A O 1
ATOM 1477 N N . VAL A 1 195 ? -10.218 -13.561 6.764 1.00 98.56 195 VAL A N 1
ATOM 1478 C CA . VAL A 1 195 ? -10.389 -12.332 7.541 1.00 98.56 195 VAL A CA 1
ATOM 1479 C C . VAL A 1 195 ? -11.377 -12.580 8.687 1.00 98.56 195 VAL A C 1
ATOM 1481 O O . VAL A 1 195 ? -12.512 -12.996 8.465 1.00 98.56 195 VAL A O 1
ATOM 1484 N N . GLN A 1 196 ? -11.005 -12.242 9.923 1.00 98.12 196 GLN A N 1
ATOM 1485 C CA . GLN A 1 196 ? -11.928 -12.159 11.066 1.00 98.12 196 GLN A CA 1
ATOM 1486 C C . GLN A 1 196 ? -12.787 -10.885 10.984 1.00 98.12 196 GLN A C 1
ATOM 1488 O O . GLN A 1 196 ? -12.704 -9.985 11.828 1.00 98.12 196 GLN A O 1
ATOM 1493 N N . PHE A 1 197 ? -13.623 -10.811 9.946 1.00 98.56 197 PHE A N 1
ATOM 1494 C CA . PHE A 1 197 ? -14.349 -9.609 9.536 1.00 98.56 197 PHE A CA 1
ATOM 1495 C C . PHE A 1 197 ? -15.233 -9.019 10.643 1.00 98.56 197 PHE A C 1
ATOM 1497 O O . PHE A 1 197 ? -15.230 -7.809 10.862 1.00 98.56 197 PHE A O 1
ATOM 1504 N N . GLY A 1 198 ? -15.933 -9.859 11.412 1.00 98.56 198 GLY A N 1
ATOM 1505 C CA . GLY A 1 198 ? -16.758 -9.394 12.534 1.00 98.56 198 GLY A CA 1
ATOM 1506 C C . GLY A 1 198 ? -15.951 -8.641 13.600 1.00 98.56 198 GLY A C 1
ATOM 1507 O O . GLY A 1 198 ? -16.358 -7.570 14.049 1.00 98.56 198 GLY A O 1
ATOM 1508 N N . HIS A 1 199 ? -14.772 -9.155 13.962 1.00 98.50 199 HIS A N 1
ATOM 1509 C CA . HIS A 1 199 ? -13.876 -8.502 14.920 1.00 98.50 199 HIS A CA 1
ATOM 1510 C C . HIS A 1 199 ? -13.234 -7.237 14.347 1.00 98.50 199 HIS A C 1
ATOM 1512 O O . HIS A 1 199 ? -13.094 -6.251 15.070 1.00 98.50 199 HIS A O 1
ATOM 1518 N N . MET A 1 200 ? -12.871 -7.251 13.060 1.00 98.69 200 MET A N 1
ATOM 1519 C CA . MET A 1 200 ? -12.389 -6.066 12.350 1.00 98.69 200 MET A CA 1
ATOM 1520 C C . MET A 1 200 ? -13.426 -4.939 12.431 1.00 98.69 200 MET A C 1
ATOM 1522 O O . MET A 1 200 ? -13.128 -3.864 12.945 1.00 98.69 200 MET A O 1
ATOM 1526 N N . MET A 1 201 ? -14.665 -5.197 12.005 1.00 98.75 201 MET A N 1
ATOM 1527 C CA . MET A 1 201 ? -15.744 -4.204 12.004 1.00 98.75 201 MET A CA 1
ATOM 1528 C C . MET A 1 201 ? -16.059 -3.688 13.412 1.00 98.75 201 MET A C 1
ATOM 1530 O O . MET A 1 201 ? -16.190 -2.482 13.604 1.00 98.75 201 MET A O 1
ATOM 1534 N N . ALA A 1 202 ? -16.114 -4.572 14.415 1.00 98.62 202 ALA A N 1
ATOM 1535 C CA . ALA A 1 202 ? -16.362 -4.181 15.804 1.00 98.62 202 ALA A CA 1
ATOM 1536 C C . ALA A 1 202 ? -15.259 -3.278 16.384 1.00 98.62 202 ALA A C 1
ATOM 1538 O O . ALA A 1 202 ? -15.552 -2.390 17.187 1.00 98.62 202 ALA A O 1
ATOM 1539 N N . ALA A 1 203 ? -13.999 -3.492 15.991 1.00 98.56 203 ALA A N 1
ATOM 1540 C CA . ALA A 1 203 ? -12.894 -2.625 16.383 1.00 98.56 203 ALA A CA 1
ATOM 1541 C C . ALA A 1 203 ? -12.980 -1.258 15.688 1.00 98.56 203 ALA A C 1
ATOM 1543 O O . ALA A 1 203 ? -12.862 -0.231 16.355 1.00 98.56 203 ALA A O 1
ATOM 1544 N N . LEU A 1 204 ? -13.242 -1.239 14.376 1.00 98.38 204 LEU A N 1
ATOM 1545 C CA . LEU A 1 204 ? -13.340 -0.004 13.594 1.00 98.38 204 LEU A CA 1
ATOM 1546 C C . LEU A 1 204 ? -14.541 0.867 14.002 1.00 98.38 204 LEU A C 1
ATOM 1548 O O . LEU A 1 204 ? -14.425 2.088 14.041 1.00 98.38 204 LEU A O 1
ATOM 1552 N N . GLU A 1 205 ? -15.671 0.264 14.388 1.00 98.38 205 GLU A N 1
ATOM 1553 C CA . GLU A 1 205 ? -16.864 0.988 14.867 1.00 98.38 205 GLU A CA 1
ATOM 1554 C C . GLU A 1 205 ? -16.574 1.846 16.111 1.00 98.38 205 GLU A C 1
ATOM 1556 O O . GLU A 1 205 ? -17.202 2.882 16.327 1.00 98.38 205 GLU A O 1
ATOM 1561 N N . ARG A 1 206 ? -15.611 1.424 16.939 1.00 97.50 206 ARG A N 1
ATOM 1562 C CA . ARG A 1 206 ? -15.246 2.099 18.194 1.00 97.50 206 ARG A CA 1
ATOM 1563 C C . ARG A 1 206 ? -14.236 3.222 18.001 1.00 97.50 206 ARG A C 1
ATOM 1565 O O . ARG A 1 206 ? -13.954 3.936 18.962 1.00 97.50 206 ARG A O 1
ATOM 1572 N N . LEU A 1 207 ? -13.690 3.379 16.797 1.00 96.88 207 LEU A N 1
ATOM 1573 C CA . LEU A 1 207 ? -12.704 4.415 16.546 1.00 96.88 207 LEU A CA 1
ATOM 1574 C C . LEU A 1 207 ? -13.339 5.813 16.650 1.00 96.88 207 LEU A C 1
ATOM 1576 O O . LEU A 1 207 ? -14.506 6.003 16.266 1.00 96.88 207 LEU A O 1
ATOM 1580 N N . PRO A 1 208 ? -12.589 6.798 17.176 1.00 93.81 208 PRO A N 1
ATOM 1581 C CA . PRO A 1 208 ? -12.950 8.202 17.060 1.00 93.81 208 PRO A CA 1
ATOM 1582 C C . PRO A 1 208 ? -13.113 8.611 15.593 1.00 93.81 208 PRO A C 1
ATOM 1584 O O . PRO A 1 208 ? -12.432 8.089 14.710 1.00 93.81 208 PRO A O 1
ATOM 1587 N N . ALA A 1 209 ? -13.985 9.584 15.331 1.00 92.50 209 ALA A N 1
ATOM 1588 C CA . ALA A 1 209 ? -14.045 10.207 14.013 1.00 92.50 209 ALA A CA 1
ATOM 1589 C C . ALA A 1 209 ? -12.674 10.804 13.651 1.00 92.50 209 ALA A C 1
ATOM 1591 O O . ALA A 1 209 ? -11.971 11.327 14.520 1.00 92.50 209 ALA A O 1
ATOM 1592 N N . ARG A 1 210 ? -12.322 10.768 12.363 1.00 89.56 210 ARG A N 1
ATOM 1593 C CA . ARG A 1 210 ? -11.039 11.216 11.793 1.00 89.56 210 ARG A CA 1
ATOM 1594 C C . ARG A 1 210 ? -9.823 10.359 12.182 1.00 89.56 210 ARG A C 1
ATOM 1596 O O . ARG A 1 210 ? -8.683 10.780 11.960 1.00 89.56 210 ARG A O 1
ATOM 1603 N N . SER A 1 211 ? -10.040 9.177 12.764 1.00 94.88 211 SER A N 1
ATOM 1604 C CA . SER A 1 211 ? -9.003 8.144 12.873 1.00 94.88 211 SER A CA 1
ATOM 1605 C C . SER A 1 211 ? -8.634 7.622 11.490 1.00 94.88 211 SER A C 1
ATOM 1607 O O . SER A 1 211 ? -9.507 7.240 10.723 1.00 94.88 211 SER A O 1
ATOM 1609 N N . VAL A 1 212 ? -7.339 7.512 11.196 1.00 97.38 212 VAL A N 1
ATOM 1610 C CA . VAL A 1 212 ? -6.871 7.038 9.889 1.00 97.38 212 VAL A CA 1
ATOM 1611 C C . VAL A 1 212 ? -6.782 5.518 9.903 1.00 97.38 212 VAL A C 1
ATOM 1613 O O . VAL A 1 212 ? -6.128 4.950 10.774 1.00 97.38 212 VAL A O 1
ATOM 1616 N N . VAL A 1 213 ? -7.374 4.843 8.920 1.00 98.12 213 VAL A N 1
ATOM 1617 C CA . VAL A 1 213 ? -7.293 3.379 8.790 1.00 98.12 213 VAL A CA 1
ATOM 1618 C C . VAL A 1 213 ? -6.484 3.017 7.549 1.00 98.12 213 VAL A C 1
ATOM 1620 O O . VAL A 1 213 ? -6.873 3.336 6.429 1.00 98.12 213 VAL A O 1
ATOM 1623 N N . LEU A 1 214 ? -5.357 2.324 7.733 1.00 98.25 214 LEU A N 1
ATOM 1624 C CA . LEU A 1 214 ? -4.586 1.770 6.624 1.00 98.25 214 LEU A CA 1
ATOM 1625 C C . LEU A 1 214 ? -5.198 0.433 6.205 1.00 98.25 214 LEU A C 1
ATOM 1627 O O . LEU A 1 214 ? -5.241 -0.525 6.986 1.00 98.25 214 LEU A O 1
ATOM 1631 N N . LEU A 1 215 ? -5.632 0.368 4.949 1.00 98.38 215 LEU A N 1
ATOM 1632 C CA . LEU A 1 215 ? -6.245 -0.804 4.334 1.00 98.38 215 LEU A CA 1
ATOM 1633 C C . LEU A 1 215 ? -5.382 -1.277 3.162 1.00 98.38 215 LEU A C 1
ATOM 1635 O O . LEU A 1 215 ? -4.921 -0.471 2.355 1.00 98.38 215 LEU A O 1
ATOM 1639 N N . HIS A 1 216 ? -5.168 -2.587 3.065 1.00 98.50 216 HIS A N 1
ATOM 1640 C CA . HIS A 1 216 ? -4.600 -3.192 1.859 1.00 98.50 216 HIS A CA 1
ATOM 1641 C C . HIS A 1 216 ? -5.727 -3.285 0.835 1.00 98.50 216 HIS A C 1
ATOM 1643 O O . HIS A 1 216 ? -6.797 -3.790 1.164 1.00 98.50 216 HIS A O 1
ATOM 1649 N N . ALA A 1 217 ? -5.512 -2.782 -0.380 1.00 97.25 217 ALA A N 1
ATOM 1650 C CA . ALA A 1 217 ? -6.553 -2.796 -1.409 1.00 97.25 217 ALA A CA 1
ATOM 1651 C C . ALA A 1 217 ? -6.923 -4.230 -1.838 1.00 97.25 217 ALA A C 1
ATOM 1653 O O . ALA A 1 217 ? -8.084 -4.520 -2.107 1.00 97.25 217 ALA A O 1
ATOM 1654 N N . SER A 1 218 ? -5.922 -5.109 -1.905 1.00 97.19 218 SER A N 1
ATOM 1655 C CA . SER A 1 218 ? -6.002 -6.553 -2.165 1.00 97.19 218 SER A CA 1
ATOM 1656 C C . SER A 1 218 ? -4.627 -7.177 -1.886 1.00 97.19 218 SER A C 1
ATOM 1658 O O . SER A 1 218 ? -3.688 -6.448 -1.537 1.00 97.19 218 SER A O 1
ATOM 1660 N N . CYS A 1 219 ? -4.501 -8.491 -2.070 1.00 97.75 219 CYS A N 1
ATOM 1661 C CA . CYS A 1 219 ? -3.282 -9.271 -1.911 1.00 97.75 219 CYS A CA 1
ATOM 1662 C C . CYS A 1 219 ? -2.588 -8.975 -0.576 1.00 97.75 219 CYS A C 1
ATOM 1664 O O . CYS A 1 219 ? -1.404 -8.623 -0.554 1.00 97.75 219 CYS A O 1
ATOM 1666 N N . HIS A 1 220 ? -3.342 -9.057 0.529 1.00 98.50 220 HIS A N 1
ATOM 1667 C CA . HIS A 1 220 ? -2.873 -8.644 1.853 1.00 98.50 220 HIS A CA 1
ATOM 1668 C C . HIS A 1 220 ? -1.472 -9.179 2.167 1.00 98.50 220 HIS A C 1
ATOM 1670 O O . HIS A 1 220 ? -1.232 -10.385 2.169 1.00 98.50 220 HIS A O 1
ATOM 1676 N N . ASN A 1 221 ? -0.537 -8.288 2.490 1.00 96.88 221 ASN A N 1
ATOM 1677 C CA . ASN A 1 221 ? 0.801 -8.681 2.921 1.00 96.88 221 ASN A CA 1
ATOM 1678 C C . ASN A 1 221 ? 0.870 -8.675 4.461 1.00 96.88 221 ASN A C 1
ATOM 1680 O O . ASN A 1 221 ? 0.689 -7.608 5.064 1.00 96.88 221 ASN A O 1
ATOM 1684 N N . PRO A 1 222 ? 1.155 -9.814 5.127 1.00 95.75 222 PRO A N 1
ATOM 1685 C CA . PRO A 1 222 ? 1.729 -11.053 4.571 1.00 95.75 222 PRO A CA 1
ATOM 1686 C C . PRO A 1 222 ? 0.746 -12.222 4.364 1.00 95.75 222 PRO A C 1
ATOM 1688 O O . PRO A 1 222 ? 1.194 -13.327 4.076 1.00 95.75 222 PRO A O 1
ATOM 1691 N N . THR A 1 223 ? -0.555 -12.044 4.607 1.00 97.81 223 THR A N 1
ATOM 1692 C CA . THR A 1 223 ? -1.462 -13.189 4.836 1.00 97.81 223 THR A CA 1
ATOM 1693 C C . THR A 1 223 ? -2.101 -13.762 3.575 1.00 97.81 223 THR A C 1
ATOM 1695 O O . THR A 1 223 ? -2.499 -14.921 3.574 1.00 97.81 223 THR A O 1
ATOM 1698 N N . GLY A 1 224 ? -2.243 -12.953 2.526 1.00 97.62 224 GLY A N 1
ATOM 1699 C CA . GLY A 1 224 ? -3.047 -13.263 1.344 1.00 97.62 224 GLY A CA 1
ATOM 1700 C C . GLY A 1 224 ? -4.561 -13.295 1.591 1.00 97.62 224 GLY A C 1
ATOM 1701 O O . GLY A 1 224 ? -5.308 -13.544 0.651 1.00 97.62 224 GLY A O 1
ATOM 1702 N N . ALA A 1 225 ? -5.029 -13.057 2.822 1.00 98.12 225 ALA A N 1
ATOM 1703 C CA . ALA A 1 225 ? -6.451 -13.024 3.139 1.00 98.12 225 ALA A CA 1
ATOM 1704 C C . ALA A 1 225 ? -7.039 -11.669 2.738 1.00 98.12 225 ALA A C 1
ATOM 1706 O O . ALA A 1 225 ? -6.675 -10.652 3.322 1.00 98.12 225 ALA A O 1
ATOM 1707 N N . ASP A 1 226 ? -7.958 -11.670 1.775 1.00 98.44 226 ASP A N 1
ATOM 1708 C CA . ASP A 1 226 ? -8.593 -10.460 1.257 1.00 98.44 226 ASP A CA 1
ATOM 1709 C C . ASP A 1 226 ? -10.076 -10.389 1.627 1.00 98.44 226 ASP A C 1
ATOM 1711 O O . ASP A 1 226 ? -10.755 -11.403 1.794 1.00 98.44 226 ASP A O 1
ATOM 1715 N N . LEU A 1 227 ? -10.588 -9.160 1.715 1.00 98.44 227 LEU A N 1
ATOM 1716 C CA . LEU A 1 227 ? -12.018 -8.909 1.863 1.00 98.44 227 LEU A CA 1
ATOM 1717 C C . LEU A 1 227 ? -12.750 -9.238 0.559 1.00 98.44 227 LEU A C 1
ATOM 1719 O O . LEU A 1 227 ? -12.342 -8.825 -0.530 1.00 98.44 227 LEU A O 1
ATOM 1723 N N . SER A 1 228 ? -13.896 -9.897 0.679 1.00 98.19 228 SER A N 1
ATOM 1724 C CA . SER A 1 228 ? -14.860 -10.015 -0.412 1.00 98.19 228 SER A CA 1
ATOM 1725 C C . SER A 1 228 ? -15.450 -8.650 -0.790 1.00 98.19 228 SER A C 1
ATOM 1727 O O . SER A 1 228 ? -15.412 -7.683 -0.023 1.00 98.19 228 SER A O 1
ATOM 1729 N N . GLN A 1 229 ? -16.071 -8.557 -1.970 1.00 98.19 229 GLN A N 1
ATOM 1730 C CA . GLN A 1 229 ? -16.740 -7.319 -2.390 1.00 98.19 229 GLN A CA 1
ATOM 1731 C C . GLN A 1 229 ? -17.858 -6.888 -1.426 1.00 98.19 229 GLN A C 1
ATOM 1733 O O . GLN A 1 229 ? -18.042 -5.694 -1.191 1.00 98.19 229 GLN A O 1
ATOM 1738 N N . ASP A 1 230 ? -18.598 -7.837 -0.850 1.00 98.56 230 ASP A N 1
ATOM 1739 C CA . ASP A 1 230 ? -19.664 -7.529 0.109 1.00 98.56 230 ASP A CA 1
ATOM 1740 C C . ASP A 1 230 ? -19.116 -7.005 1.435 1.00 98.56 230 ASP A C 1
ATOM 1742 O O . ASP A 1 230 ? -19.691 -6.094 2.036 1.00 98.56 230 ASP A O 1
ATOM 1746 N N . GLU A 1 231 ? -17.987 -7.544 1.888 1.00 98.56 231 GLU A N 1
ATOM 1747 C CA . GLU A 1 231 ? -17.279 -7.038 3.061 1.00 98.56 231 GLU A CA 1
ATOM 1748 C C . GLU A 1 231 ? -16.722 -5.637 2.815 1.00 98.56 231 GLU A C 1
ATOM 1750 O O . GLU A 1 231 ? -16.895 -4.764 3.666 1.00 98.56 231 GLU A O 1
ATOM 1755 N N . TRP A 1 232 ? -16.164 -5.375 1.628 1.00 98.62 232 TRP A N 1
ATOM 1756 C CA . TRP A 1 232 ? -15.755 -4.031 1.216 1.00 98.62 232 TRP A CA 1
ATOM 1757 C C . TRP A 1 232 ? -16.911 -3.031 1.263 1.00 98.62 232 TRP A C 1
ATOM 1759 O O . TRP A 1 232 ? -16.766 -1.963 1.855 1.00 98.62 232 TRP A O 1
ATOM 1769 N N . ARG A 1 233 ? -18.083 -3.372 0.712 1.00 98.69 233 ARG A N 1
ATOM 1770 C CA . ARG A 1 233 ? -19.270 -2.495 0.761 1.00 98.69 233 ARG A CA 1
ATOM 1771 C C . ARG A 1 233 ? -19.667 -2.158 2.200 1.00 98.69 233 ARG A C 1
ATOM 1773 O O . ARG A 1 233 ? -19.917 -0.996 2.517 1.00 98.69 233 ARG A O 1
ATOM 1780 N N . LYS A 1 234 ? -19.688 -3.159 3.085 1.00 98.75 234 LYS A N 1
ATOM 1781 C CA . LYS A 1 234 ? -20.008 -2.979 4.512 1.00 98.75 234 LYS A CA 1
ATOM 1782 C C . LYS A 1 234 ? -18.965 -2.118 5.228 1.00 98.75 234 LYS A C 1
ATOM 1784 O O . LYS A 1 234 ? -19.337 -1.246 6.013 1.00 98.75 234 LYS A O 1
ATOM 1789 N N . LEU A 1 235 ? -17.682 -2.340 4.945 1.00 98.62 235 LEU A N 1
ATOM 1790 C CA . LEU A 1 235 ? -16.581 -1.559 5.499 1.00 98.62 235 LEU A CA 1
ATOM 1791 C C . LEU A 1 235 ? -16.664 -0.090 5.068 1.00 98.62 235 LEU A C 1
ATOM 1793 O O . LEU A 1 235 ? -16.606 0.791 5.921 1.00 98.62 235 LEU A O 1
ATOM 1797 N N . LEU A 1 236 ? -16.864 0.186 3.777 1.00 98.00 236 LEU A N 1
ATOM 1798 C CA . LEU A 1 236 ? -16.981 1.555 3.265 1.00 98.00 236 LEU A CA 1
ATOM 1799 C C . LEU A 1 236 ? -18.190 2.289 3.862 1.00 98.00 236 LEU A C 1
ATOM 1801 O O . LEU A 1 236 ? -18.076 3.457 4.232 1.00 98.00 236 LEU A O 1
ATOM 1805 N N . ALA A 1 237 ? -19.317 1.596 4.051 1.00 98.50 237 ALA A N 1
ATOM 1806 C CA . ALA A 1 237 ? -20.477 2.160 4.740 1.00 98.50 237 ALA A CA 1
ATOM 1807 C C . ALA A 1 237 ? -20.179 2.512 6.212 1.00 98.50 237 ALA A C 1
ATOM 1809 O O . ALA A 1 237 ? -20.686 3.511 6.726 1.00 98.50 237 ALA A O 1
ATOM 1810 N N . LEU A 1 238 ? -19.356 1.713 6.904 1.00 98.44 238 LEU A N 1
ATOM 1811 C CA . LEU A 1 238 ? -18.881 2.032 8.254 1.00 98.44 238 LEU A CA 1
ATOM 1812 C C . LEU A 1 238 ? -17.954 3.248 8.242 1.00 98.44 238 LEU A C 1
ATOM 1814 O O . LEU A 1 238 ? -18.193 4.173 9.013 1.00 98.44 238 LEU A O 1
ATOM 1818 N N . VAL A 1 239 ? -16.949 3.270 7.360 1.00 98.00 239 VAL A N 1
ATOM 1819 C CA . VAL A 1 239 ? -15.991 4.382 7.224 1.00 98.00 239 VAL A CA 1
ATOM 1820 C C . VAL A 1 239 ? -16.732 5.699 6.996 1.00 98.00 239 VAL A C 1
ATOM 1822 O O . VAL A 1 239 ? -16.515 6.661 7.731 1.00 98.00 239 VAL A O 1
ATOM 1825 N N . GLN A 1 240 ? -17.695 5.714 6.070 1.00 97.75 240 GLN A N 1
ATOM 1826 C CA . GLN A 1 240 ? -18.510 6.894 5.789 1.00 97.75 240 GLN A CA 1
ATOM 1827 C C . GLN A 1 240 ? -19.361 7.321 6.994 1.00 97.75 240 GLN A C 1
ATOM 1829 O O . GLN A 1 240 ? -19.364 8.496 7.354 1.00 97.75 240 GLN A O 1
ATOM 1834 N N . ARG A 1 241 ? -20.070 6.384 7.645 1.00 97.69 241 ARG A N 1
ATOM 1835 C CA . ARG A 1 241 ? -20.925 6.681 8.812 1.00 97.69 241 ARG A CA 1
ATOM 1836 C C . ARG A 1 241 ? -20.123 7.219 9.998 1.00 97.69 241 ARG A C 1
ATOM 1838 O O . ARG A 1 241 ? -20.606 8.086 10.720 1.00 97.69 241 ARG A O 1
ATOM 1845 N N . ARG A 1 242 ? -18.935 6.662 10.237 1.00 96.88 242 ARG A N 1
ATOM 1846 C CA . ARG A 1 242 ? -18.068 7.002 11.374 1.00 96.88 242 ARG A CA 1
ATOM 1847 C C . ARG A 1 242 ? -17.169 8.209 11.099 1.00 96.88 242 ARG A C 1
ATOM 1849 O O . ARG A 1 242 ? -16.590 8.740 12.044 1.00 96.88 242 ARG A O 1
ATOM 1856 N N . GLY A 1 243 ? -17.075 8.647 9.841 1.00 95.19 243 GLY A N 1
ATOM 1857 C CA . GLY A 1 243 ? -16.179 9.720 9.423 1.00 95.19 243 GLY A CA 1
ATOM 1858 C C . GLY A 1 243 ? -14.717 9.377 9.695 1.00 95.19 243 GLY A C 1
ATOM 1859 O O . GLY A 1 243 ? -14.003 10.222 10.236 1.00 95.19 243 GLY A O 1
ATOM 1860 N N . LEU A 1 244 ? -14.322 8.129 9.418 1.00 93.62 244 LEU A N 1
ATOM 1861 C CA . LEU A 1 244 ? -12.928 7.668 9.497 1.00 93.62 244 LEU A CA 1
ATOM 1862 C C . LEU A 1 244 ? -12.145 8.129 8.262 1.00 93.62 244 LEU A C 1
ATOM 1864 O O . LEU A 1 244 ? -12.745 8.132 7.164 1.00 93.62 244 LEU A O 1
#

Foldseek 3Di:
DDDDDDDDDDDDDDPPPPPPDPDDVVVVVVVPPDPDDPPCNPDDDDDDDVLVVVVVVQVPDPPPPDDDPRDPADADPVRHRDDDPVNVVVVVVCVVDPPDDDDDDQLGDPVVQVVVCCVPQNDVRPCVVVVVDDHRDAPPPLRVLLVVLLVCCVVPVQAEEEEEVVADPVNCCSNVVSVHHYHYFYFADPVVLAGPLVRRLVVLLPDAAPHHYDDDPACTPPRNHDDDPVSVVVVVVSCVVRND

Radius of gyration: 26.01 Å; Cα contacts (8 Å, |Δi|>4): 185; chains: 1; bounding box: 66×78×58 Å

Solvent-accessible surface area (backbone atoms only — not comparable to full-atom values): 15411 Å² total; per-residue (Å²): 142,83,84,82,80,82,77,82,77,79,83,76,80,70,86,77,76,83,72,76,73,82,77,58,70,70,63,62,57,62,64,78,75,53,100,60,85,57,96,67,77,79,64,72,84,75,80,76,59,66,67,61,53,50,54,51,52,59,68,69,52,81,61,91,81,71,79,89,86,77,72,95,63,78,55,50,101,84,70,45,72,76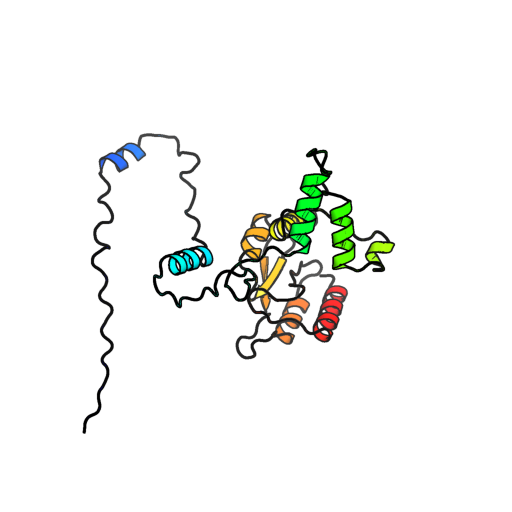,80,53,68,70,54,56,52,50,52,51,50,48,70,76,66,63,87,76,86,72,88,66,55,94,50,32,55,66,69,58,38,52,51,51,48,36,72,75,62,39,85,81,30,65,52,60,79,71,67,73,64,87,70,64,62,51,74,56,70,68,37,43,51,37,53,51,35,44,50,46,37,73,78,42,61,85,38,40,39,33,33,46,37,77,47,49,81,61,56,55,64,49,37,43,71,56,69,38,47,76,48,74,38,55,34,62,30,87,90,78,60,36,59,38,55,70,57,27,51,59,51,59,71,69,52,60,65,61,35,41,72,61,73,70,94,57,74,26,48,82,74,59,41,56,80,51,73,68,54,46,54,54,49,51,54,47,35,64,75,52,45,73

Mean predicted aligned error: 10.17 Å

Secondary structure (DSSP, 8-state):
------PPPP----GGGS------HHHHHHTTS--S--TTTTPPPPPPPHHHHHHHHHHH---TT----SS-----TTS--PPPHHHHHHHHHHHHH----PPPBTTB-HHHHHHHHHHHH-TT-HHHHTT-------SHHHHHHHHHHHHHHHH-TTPEEEEEES--TTHHHHHHTTT-EEEEEE-EETTTTEE-HHHHHHHHHTSPTT-EE---SSS-TTT-----HHHHHHHHHHHHHHT-